Protein AF-A0A803MV61-F1 (afdb_monomer_lite)

pLDDT: mean 76.07, std 22.48, range [29.33, 98.69]

Foldseek 3Di:
DPDPPPVVVVVVVVVVVVVVVVVVVVVVVVVVVVVVVVVVVVVVVVVVVVVVVVVVVVVVVVVPDDDPDDDDDDDDDDDDDDDDDDDDDDDPDDPQLLPDAADDLPDPPDAADDPVVVVVLCVSLVQWDWDQDPNATKIKHKFFFPFLVLLVVLVVVLVVLCVVRVADWDWDQPPGGITMTIHARPSRRYHDSSRSSSSSNSVPDPSVVGGDDDDD

Radius of gyration: 28.36 Å; chains: 1; bounding box: 79×92×50 Å

Organism: Chenopodium quinoa (NCBI:txid63459)

Structure (mmCIF, N/CA/C/O backbone):
data_AF-A0A803MV61-F1
#
_entry.id   AF-A0A803MV61-F1
#
loop_
_atom_site.group_PDB
_atom_site.id
_atom_site.type_symbol
_atom_site.label_atom_id
_atom_site.label_alt_id
_atom_site.label_comp_id
_atom_site.label_asym_id
_atom_site.label_entity_id
_atom_site.label_seq_id
_atom_site.pdbx_PDB_ins_code
_atom_site.Cartn_x
_atom_site.Cartn_y
_atom_site.Cartn_z
_atom_site.occupancy
_atom_site.B_iso_or_equiv
_atom_site.auth_seq_id
_atom_site.auth_comp_id
_atom_site.auth_asym_id
_atom_site.auth_atom_id
_atom_site.pdbx_PDB_model_num
ATOM 1 N N . MET A 1 1 ? 52.031 54.370 -11.896 1.00 51.69 1 MET A N 1
ATOM 2 C CA . MET A 1 1 ? 51.893 53.006 -12.463 1.00 51.69 1 MET A CA 1
ATOM 3 C C . MET A 1 1 ? 52.413 51.964 -11.466 1.00 51.69 1 MET A C 1
ATOM 5 O O . MET A 1 1 ? 53.492 51.454 -11.684 1.00 51.69 1 MET A O 1
ATOM 9 N N . LEU A 1 2 ? 51.706 51.640 -10.375 1.00 54.69 2 LEU A N 1
ATOM 10 C CA . LEU A 1 2 ? 52.095 50.534 -9.469 1.00 54.69 2 LEU A CA 1
ATOM 11 C C . LEU A 1 2 ? 50.879 50.026 -8.664 1.00 54.69 2 LEU A C 1
ATOM 13 O O . LEU A 1 2 ? 50.842 50.148 -7.451 1.00 54.69 2 LEU A O 1
ATOM 17 N N . LEU A 1 3 ? 49.843 49.502 -9.329 1.00 52.28 3 LEU A N 1
ATOM 18 C CA . LEU A 1 3 ? 48.680 48.908 -8.630 1.00 52.28 3 LEU A CA 1
ATOM 19 C C . LEU A 1 3 ? 48.071 47.686 -9.344 1.00 52.28 3 LEU A C 1
ATOM 21 O O . LEU A 1 3 ? 46.983 47.247 -8.996 1.00 52.28 3 LEU A O 1
ATOM 25 N N . LYS A 1 4 ? 48.771 47.102 -10.327 1.00 51.03 4 LYS A N 1
ATOM 26 C CA . LYS A 1 4 ? 48.300 45.915 -11.064 1.00 51.03 4 LYS A CA 1
ATOM 27 C C . LYS A 1 4 ? 48.725 44.529 -10.520 1.00 51.03 4 LYS A C 1
ATOM 29 O O . LYS A 1 4 ? 47.998 43.592 -10.823 1.00 51.03 4 LYS A O 1
ATOM 34 N N . PRO A 1 5 ? 49.786 44.325 -9.704 1.00 55.00 5 PRO A N 1
ATOM 35 C CA . PRO A 1 5 ? 50.198 42.958 -9.351 1.00 55.00 5 PRO A CA 1
ATOM 36 C C . PRO A 1 5 ? 49.476 42.358 -8.129 1.00 55.00 5 PRO A C 1
ATOM 38 O O . PRO A 1 5 ? 49.521 41.148 -7.937 1.00 55.00 5 PRO A O 1
ATOM 41 N N . LEU A 1 6 ? 48.792 43.159 -7.299 1.00 51.56 6 LEU A N 1
ATOM 42 C CA . LEU A 1 6 ? 48.141 42.638 -6.084 1.00 51.56 6 LEU A CA 1
ATOM 43 C C . LEU A 1 6 ? 46.829 41.883 -6.370 1.00 51.56 6 LEU A C 1
ATOM 45 O O . LEU A 1 6 ? 46.468 40.975 -5.625 1.00 51.56 6 LEU A O 1
ATOM 49 N N . PHE A 1 7 ? 46.124 42.240 -7.448 1.00 52.81 7 PHE A N 1
ATOM 50 C CA . PHE A 1 7 ? 44.814 41.662 -7.771 1.00 52.81 7 PHE A CA 1
ATOM 51 C C . PHE A 1 7 ? 44.920 40.234 -8.331 1.00 52.81 7 PHE A C 1
ATOM 53 O O . PHE A 1 7 ? 44.078 39.391 -8.028 1.00 52.81 7 PHE A O 1
ATOM 60 N N . GLU A 1 8 ? 45.982 39.923 -9.080 1.00 54.78 8 GLU A N 1
ATOM 61 C CA . GLU A 1 8 ? 46.187 38.574 -9.628 1.00 54.78 8 GLU A CA 1
ATOM 62 C C . GLU A 1 8 ? 46.646 37.564 -8.570 1.00 54.78 8 GLU A C 1
ATOM 64 O O . GLU A 1 8 ? 46.180 36.425 -8.560 1.00 54.78 8 GLU A O 1
ATOM 69 N N . ILE A 1 9 ? 47.492 37.982 -7.621 1.00 58.12 9 ILE A N 1
ATOM 70 C CA . ILE A 1 9 ? 47.959 37.109 -6.533 1.00 58.12 9 ILE A CA 1
ATOM 71 C C . ILE A 1 9 ? 46.794 36.750 -5.601 1.00 58.12 9 ILE A C 1
ATOM 73 O O . ILE A 1 9 ? 46.647 35.589 -5.215 1.00 58.12 9 ILE A O 1
ATOM 77 N N . LEU A 1 10 ? 45.917 37.712 -5.294 1.00 55.19 10 LEU A N 1
ATOM 78 C CA . LEU A 1 10 ? 44.730 37.462 -4.475 1.00 55.19 10 LEU A CA 1
ATOM 79 C C . LEU A 1 10 ? 43.739 36.526 -5.188 1.00 55.19 10 LEU A C 1
ATOM 81 O O . LEU A 1 10 ? 43.206 35.610 -4.565 1.00 55.19 10 LEU A O 1
ATOM 85 N N . GLY A 1 11 ? 43.553 36.691 -6.503 1.00 55.44 11 GLY A N 1
ATOM 86 C CA . GLY A 1 11 ? 42.726 35.800 -7.322 1.00 55.44 11 GLY A CA 1
ATOM 87 C C . GLY A 1 11 ? 43.246 34.359 -7.362 1.00 55.44 11 GLY A C 1
ATOM 88 O O . GLY A 1 11 ? 42.464 33.419 -7.230 1.00 55.44 11 GLY A O 1
ATOM 89 N N . PHE A 1 12 ? 44.564 34.166 -7.462 1.00 57.25 12 PHE A N 1
ATOM 90 C CA . PHE A 1 12 ? 45.175 32.833 -7.485 1.00 57.25 12 PHE A CA 1
ATOM 91 C C . PHE A 1 12 ? 45.080 32.124 -6.129 1.00 57.25 12 PHE A C 1
ATOM 93 O O . PHE A 1 12 ? 44.803 30.924 -6.066 1.00 57.25 12 PHE A O 1
ATOM 100 N N . VAL A 1 13 ? 45.263 32.869 -5.035 1.00 58.28 13 VAL A N 1
ATOM 101 C CA . VAL A 1 13 ? 45.102 32.357 -3.668 1.00 58.28 13 VAL A CA 1
ATOM 102 C C . VAL A 1 13 ? 43.643 31.966 -3.420 1.00 58.28 13 VAL A C 1
ATOM 104 O O . VAL A 1 13 ? 43.384 30.834 -3.014 1.00 58.28 13 VAL A O 1
ATOM 107 N N . LEU A 1 14 ? 42.681 32.829 -3.759 1.00 54.09 14 LEU A N 1
ATOM 108 C CA . LEU A 1 14 ? 41.248 32.543 -3.612 1.00 54.09 14 LEU A CA 1
ATOM 109 C C . LEU A 1 14 ? 40.782 31.373 -4.497 1.00 54.09 14 LEU A C 1
ATOM 111 O O . LEU A 1 14 ? 39.997 30.542 -4.042 1.00 54.09 14 LEU A O 1
ATOM 115 N N . TRP A 1 15 ? 41.310 31.235 -5.718 1.00 49.84 15 TRP A N 1
ATOM 116 C CA . TRP A 1 15 ? 41.026 30.091 -6.596 1.00 49.84 15 TRP A CA 1
ATOM 117 C C . TRP A 1 15 ? 41.559 28.768 -6.027 1.00 49.84 15 TRP A C 1
ATOM 119 O O . TRP A 1 15 ? 40.872 27.742 -6.063 1.00 49.84 15 TRP A O 1
ATOM 129 N N . LYS A 1 16 ? 42.762 28.786 -5.440 1.00 57.00 16 LYS A N 1
ATOM 130 C CA . LYS A 1 16 ? 43.362 27.610 -4.794 1.00 57.00 16 LYS A CA 1
ATOM 131 C C . LYS A 1 16 ? 42.594 27.214 -3.527 1.00 57.00 16 LYS A C 1
ATOM 133 O O . LYS A 1 16 ? 42.340 26.028 -3.329 1.00 57.00 16 LYS A O 1
ATOM 138 N N . PHE A 1 17 ? 42.149 28.187 -2.726 1.00 57.66 17 PHE A N 1
ATOM 139 C CA . PHE A 1 17 ? 41.284 27.944 -1.566 1.00 57.66 17 PHE A CA 1
ATOM 140 C C . PHE A 1 17 ? 39.903 27.404 -1.964 1.00 57.66 17 PHE A C 1
ATOM 142 O O . PHE A 1 17 ? 39.430 26.455 -1.344 1.00 57.66 17 PHE A O 1
ATOM 149 N N . GLY A 1 18 ? 39.290 27.921 -3.033 1.00 55.00 18 GLY A N 1
ATOM 150 C CA . GLY A 1 18 ? 38.011 27.413 -3.544 1.00 55.00 18 GLY A CA 1
ATOM 151 C C . GLY A 1 18 ? 38.082 25.955 -4.015 1.00 55.00 18 GLY A C 1
ATOM 152 O O . GLY A 1 18 ? 37.174 25.170 -3.747 1.00 55.00 18 GLY A O 1
ATOM 153 N N . ARG A 1 19 ? 39.190 25.549 -4.652 1.00 59.47 19 ARG A N 1
ATOM 154 C CA . ARG A 1 19 ? 39.418 24.143 -5.034 1.00 59.47 19 ARG A CA 1
ATOM 155 C C . ARG A 1 19 ? 39.616 23.222 -3.834 1.00 59.47 19 ARG A C 1
ATOM 157 O O . ARG A 1 19 ? 39.091 22.114 -3.845 1.00 59.47 19 ARG A O 1
ATOM 164 N N . ILE A 1 20 ? 40.336 23.676 -2.810 1.00 65.94 20 ILE A N 1
ATOM 165 C CA . ILE A 1 20 ? 40.516 22.912 -1.567 1.00 65.94 20 ILE A CA 1
ATOM 166 C C . ILE A 1 20 ? 39.173 22.761 -0.843 1.00 65.94 20 ILE A C 1
ATOM 168 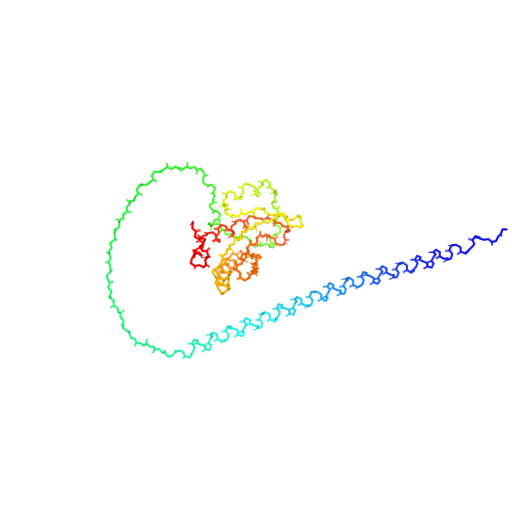O O . ILE A 1 20 ? 38.848 21.668 -0.392 1.00 65.94 20 ILE A O 1
ATOM 172 N N . PHE A 1 21 ? 38.359 23.818 -0.796 1.00 58.91 21 PHE A N 1
ATOM 173 C CA . PHE A 1 21 ? 37.039 23.774 -0.170 1.00 58.91 21 PHE A CA 1
ATOM 174 C C . PHE A 1 21 ? 36.081 22.812 -0.888 1.00 58.91 21 PHE A C 1
ATOM 176 O O . PHE A 1 21 ? 35.474 21.970 -0.234 1.00 58.91 21 PHE A O 1
ATOM 183 N N . ASN A 1 22 ? 36.002 22.863 -2.224 1.00 53.97 22 ASN A N 1
ATOM 184 C CA . ASN A 1 22 ? 35.182 21.919 -2.996 1.00 53.97 22 ASN A CA 1
ATOM 185 C C . ASN A 1 22 ? 35.670 20.472 -2.860 1.00 53.97 22 ASN A C 1
ATOM 187 O O . ASN A 1 22 ? 34.856 19.566 -2.737 1.00 53.97 22 ASN A O 1
ATOM 191 N N . PHE A 1 23 ? 36.985 20.244 -2.829 1.00 64.56 23 PHE A N 1
ATOM 192 C CA . PHE A 1 23 ? 37.532 18.903 -2.626 1.00 64.56 23 PHE A CA 1
ATOM 193 C C . PHE A 1 23 ? 37.212 18.354 -1.226 1.00 64.56 23 PHE A C 1
ATOM 195 O O . PHE A 1 23 ? 36.829 17.195 -1.091 1.00 64.56 23 PHE A O 1
ATOM 202 N N . CYS A 1 24 ? 37.292 19.194 -0.189 1.00 61.47 24 CYS A N 1
ATOM 203 C CA . CYS A 1 24 ? 36.869 18.825 1.162 1.00 61.47 24 CYS A CA 1
ATOM 204 C C . CYS A 1 24 ? 35.355 18.576 1.259 1.00 61.47 24 CYS A C 1
ATOM 206 O O . CYS A 1 24 ? 34.943 17.673 1.981 1.00 61.47 24 CYS A O 1
ATOM 208 N N . PHE A 1 25 ? 34.529 19.343 0.540 1.00 55.97 25 PHE A N 1
ATOM 209 C CA . PHE A 1 25 ? 33.077 19.152 0.510 1.00 55.97 25 PHE A CA 1
ATOM 210 C C . PHE A 1 25 ? 32.681 17.841 -0.185 1.00 55.97 25 PHE A C 1
ATOM 212 O O . PHE A 1 25 ? 31.891 17.082 0.365 1.00 55.97 25 PHE A O 1
ATOM 219 N N . GLU A 1 26 ? 33.283 17.520 -1.333 1.00 54.47 26 GLU A N 1
ATOM 220 C CA . GLU A 1 26 ? 33.075 16.236 -2.024 1.00 54.47 26 GLU A CA 1
ATOM 221 C C . GLU A 1 26 ? 33.512 15.046 -1.156 1.00 54.47 26 GLU A C 1
ATOM 223 O O . GLU A 1 26 ? 32.779 14.067 -1.028 1.00 54.47 26 GLU A O 1
ATOM 228 N N . LEU A 1 27 ? 34.659 15.147 -0.474 1.00 59.19 27 LEU A N 1
ATOM 229 C CA . LEU A 1 27 ? 35.104 14.118 0.472 1.00 59.19 27 LEU A CA 1
ATOM 230 C C . LEU A 1 27 ? 34.148 13.953 1.662 1.00 59.19 27 LEU A C 1
ATOM 232 O O . LEU A 1 27 ? 33.929 12.826 2.105 1.00 59.19 27 LEU A O 1
ATOM 236 N N . LEU A 1 28 ? 33.556 15.042 2.160 1.00 55.47 28 LEU A N 1
ATOM 237 C CA . LEU A 1 28 ? 32.548 14.994 3.221 1.00 55.47 28 LEU A CA 1
ATOM 238 C C . LEU A 1 28 ? 31.262 14.305 2.737 1.00 55.47 28 LEU A C 1
ATOM 240 O O . LEU A 1 28 ? 30.754 13.420 3.419 1.00 55.47 28 LEU A O 1
ATOM 244 N N . VAL A 1 29 ? 30.779 14.646 1.537 1.00 51.03 29 VAL A N 1
ATOM 245 C CA . VAL A 1 29 ? 29.596 14.019 0.922 1.00 51.03 29 VAL A CA 1
ATOM 246 C C . VAL A 1 29 ? 29.833 12.528 0.660 1.00 51.03 29 VAL A C 1
ATOM 248 O O . VAL A 1 29 ? 28.952 11.708 0.921 1.00 51.03 29 VAL A O 1
ATOM 251 N N . MET A 1 30 ? 31.026 12.148 0.193 1.00 53.38 30 MET A N 1
ATOM 252 C CA . MET A 1 30 ? 31.408 10.743 0.020 1.00 53.38 30 MET A CA 1
ATOM 253 C C . MET A 1 30 ? 31.462 10.000 1.360 1.00 53.38 30 MET A C 1
ATOM 255 O O . MET A 1 30 ? 30.905 8.906 1.464 1.00 53.38 30 MET A O 1
ATOM 259 N N . ALA A 1 31 ? 32.062 10.600 2.391 1.00 57.97 31 ALA A N 1
ATOM 260 C CA . ALA A 1 31 ? 32.127 10.016 3.728 1.00 57.97 31 ALA A CA 1
ATOM 261 C C . ALA A 1 31 ? 30.731 9.836 4.346 1.00 57.97 31 ALA A C 1
ATOM 263 O O . ALA A 1 31 ? 30.440 8.772 4.891 1.00 57.97 31 ALA A O 1
ATOM 264 N N . ASP A 1 32 ? 29.837 10.818 4.202 1.00 56.88 32 ASP A N 1
ATOM 265 C CA . ASP A 1 32 ? 28.450 10.730 4.672 1.00 56.88 32 ASP A CA 1
ATOM 266 C C . ASP A 1 32 ? 27.655 9.644 3.934 1.00 56.88 32 ASP A C 1
ATOM 268 O O . ASP A 1 32 ? 26.833 8.948 4.541 1.00 56.88 32 ASP A O 1
ATOM 272 N N . ASN A 1 33 ? 27.922 9.446 2.639 1.00 60.38 33 ASN A N 1
ATOM 273 C CA . ASN A 1 33 ? 27.301 8.388 1.848 1.00 60.38 33 ASN A CA 1
ATOM 274 C C . ASN A 1 33 ? 27.809 6.996 2.271 1.00 60.38 33 ASN A C 1
ATOM 276 O O . ASN A 1 33 ? 27.007 6.077 2.454 1.00 60.38 33 ASN A O 1
ATOM 280 N N . GLU A 1 34 ? 29.114 6.836 2.521 1.00 65.81 34 GLU A N 1
ATOM 281 C CA . GLU A 1 34 ? 29.687 5.586 3.044 1.00 65.81 34 GLU A CA 1
ATOM 282 C C . GLU A 1 34 ? 29.205 5.267 4.466 1.00 65.81 34 GLU A C 1
ATOM 284 O O . GLU A 1 34 ? 28.783 4.140 4.737 1.00 65.81 34 GLU A O 1
ATOM 289 N N . LEU A 1 35 ? 29.164 6.259 5.362 1.00 56.25 35 LEU A N 1
ATOM 290 C CA . LEU A 1 35 ? 28.555 6.135 6.690 1.00 56.25 35 LEU A CA 1
ATOM 291 C C . LEU A 1 35 ? 27.068 5.774 6.589 1.00 56.25 35 LEU A C 1
ATOM 293 O O . LEU A 1 35 ? 26.580 4.932 7.344 1.00 56.25 35 LEU A O 1
ATOM 297 N N . GLY A 1 36 ? 26.343 6.354 5.631 1.00 57.47 36 GLY A N 1
ATOM 298 C CA . GLY A 1 36 ? 24.967 5.981 5.311 1.00 57.47 36 GLY A CA 1
ATOM 299 C C . GLY A 1 36 ? 24.834 4.508 4.918 1.00 57.47 36 GLY A C 1
ATOM 300 O O . GLY A 1 36 ? 23.990 3.796 5.469 1.00 57.47 36 GLY A O 1
ATOM 301 N N . GLN A 1 37 ? 25.701 4.023 4.027 1.00 56.69 37 GLN A N 1
ATOM 302 C CA . GLN A 1 37 ? 25.723 2.624 3.598 1.00 56.69 37 GLN A CA 1
ATOM 303 C C . GLN A 1 37 ? 26.114 1.661 4.729 1.00 56.69 37 GLN A C 1
ATOM 305 O O . GLN A 1 37 ? 25.500 0.599 4.860 1.00 56.69 37 GLN A O 1
ATOM 310 N N . LEU A 1 38 ? 27.076 2.026 5.581 1.00 58.09 38 LEU A N 1
ATOM 311 C CA . LEU A 1 38 ? 27.488 1.237 6.747 1.00 58.09 38 LEU A CA 1
ATOM 312 C C . LEU A 1 38 ? 26.371 1.145 7.795 1.00 58.09 38 LEU A C 1
ATOM 314 O O . LEU A 1 38 ? 26.021 0.043 8.215 1.00 58.09 38 LEU A O 1
ATOM 318 N N . ARG A 1 39 ? 25.714 2.263 8.133 1.00 56.31 39 ARG A N 1
ATOM 319 C CA . ARG A 1 39 ? 24.548 2.260 9.038 1.00 56.31 39 ARG A CA 1
ATOM 320 C C . ARG A 1 39 ? 23.404 1.397 8.502 1.00 56.31 39 ARG A C 1
ATOM 322 O O . ARG A 1 39 ? 22.772 0.674 9.271 1.00 56.31 39 ARG A O 1
ATOM 329 N N . ASN A 1 40 ? 23.147 1.439 7.193 1.00 62.84 40 ASN A N 1
ATOM 330 C CA . ASN A 1 40 ? 22.125 0.604 6.554 1.00 62.84 40 ASN A CA 1
ATOM 331 C C . ASN A 1 40 ? 22.496 -0.890 6.593 1.00 62.84 40 ASN A C 1
ATOM 333 O O . ASN A 1 40 ? 21.635 -1.733 6.856 1.00 62.84 40 ASN A O 1
ATOM 337 N N . ARG A 1 41 ? 23.778 -1.231 6.398 1.00 64.50 41 ARG A N 1
ATOM 338 C CA . ARG A 1 41 ? 24.297 -2.602 6.547 1.00 64.50 41 ARG A CA 1
ATOM 339 C C . ARG A 1 41 ? 24.174 -3.112 7.981 1.00 64.50 41 ARG A C 1
ATOM 341 O O . ARG A 1 41 ? 23.702 -4.231 8.179 1.00 64.50 41 ARG A O 1
ATOM 348 N N . ASP A 1 42 ? 24.499 -2.287 8.970 1.00 72.38 42 ASP A N 1
ATOM 349 C CA . ASP A 1 42 ? 24.348 -2.623 10.388 1.00 72.38 42 ASP A CA 1
ATOM 350 C C . ASP A 1 42 ? 22.879 -2.812 10.774 1.00 72.38 42 ASP A C 1
ATOM 352 O O . ASP A 1 42 ? 22.532 -3.752 11.494 1.00 72.38 42 ASP A O 1
ATOM 356 N N . ALA A 1 43 ? 21.986 -1.964 10.258 1.00 58.84 43 ALA A N 1
ATOM 357 C CA . ALA A 1 43 ? 20.547 -2.113 10.447 1.00 58.84 43 ALA A CA 1
ATOM 358 C C . ALA A 1 43 ? 20.026 -3.427 9.836 1.00 58.84 43 ALA A C 1
ATOM 360 O O . ALA A 1 43 ? 19.260 -4.146 10.487 1.00 58.84 43 ALA A O 1
ATOM 361 N N . ALA A 1 44 ? 20.486 -3.788 8.633 1.00 64.75 44 ALA A N 1
ATOM 362 C CA . ALA A 1 44 ? 20.145 -5.050 7.978 1.00 64.75 44 ALA A CA 1
ATOM 363 C C . ALA A 1 44 ? 20.681 -6.271 8.748 1.00 64.75 44 ALA A C 1
ATOM 365 O O . ALA A 1 44 ? 19.950 -7.247 8.938 1.00 64.75 44 ALA A O 1
ATOM 366 N N . MET A 1 45 ? 21.918 -6.213 9.252 1.00 67.38 45 MET A N 1
ATOM 367 C CA . MET A 1 45 ? 22.512 -7.266 10.085 1.00 67.38 45 MET A CA 1
ATOM 368 C C . MET A 1 45 ? 21.751 -7.440 11.405 1.00 67.38 45 MET A C 1
ATOM 370 O O . MET A 1 45 ? 21.376 -8.559 11.751 1.00 67.38 45 MET A O 1
ATOM 374 N N . ARG A 1 46 ? 21.414 -6.344 12.098 1.00 70.19 46 ARG A N 1
ATOM 375 C CA . ARG A 1 46 ? 20.594 -6.376 13.325 1.00 70.19 46 ARG A CA 1
ATOM 376 C C . ARG A 1 46 ? 19.183 -6.911 13.070 1.00 70.19 46 ARG A C 1
ATOM 378 O O . ARG A 1 46 ? 18.633 -7.604 13.920 1.00 70.19 46 ARG A O 1
ATOM 385 N N . SER A 1 47 ? 18.591 -6.613 11.912 1.00 66.75 47 SER A N 1
ATOM 386 C CA . SER A 1 47 ? 17.286 -7.157 11.510 1.00 66.75 47 SER A CA 1
ATOM 387 C C . SER A 1 47 ? 17.341 -8.673 11.291 1.00 66.75 47 SER A C 1
ATOM 389 O O . SER A 1 47 ? 16.507 -9.406 11.824 1.00 66.75 47 SER A O 1
ATOM 391 N N . ARG A 1 48 ? 18.374 -9.163 10.589 1.00 70.62 48 ARG A N 1
ATOM 392 C CA . ARG A 1 48 ? 18.617 -10.604 10.401 1.00 70.62 48 ARG A CA 1
ATOM 393 C C . ARG A 1 48 ? 18.808 -11.324 11.733 1.00 70.62 48 ARG A C 1
ATOM 395 O O . ARG A 1 48 ? 18.231 -12.391 11.921 1.00 70.62 48 ARG A O 1
ATOM 402 N N . GLU A 1 49 ? 19.555 -10.734 12.662 1.00 77.19 49 GLU A N 1
ATOM 403 C CA . GLU A 1 49 ? 19.811 -11.351 13.967 1.00 77.19 49 GLU A CA 1
ATOM 404 C C . GLU A 1 49 ? 18.553 -11.401 14.847 1.00 77.19 49 GLU A C 1
ATOM 406 O O . GLU A 1 49 ? 18.250 -12.437 15.435 1.00 77.19 49 GLU A O 1
ATOM 411 N N . ARG A 1 50 ? 17.730 -10.341 14.839 1.00 76.38 50 ARG A N 1
ATOM 412 C CA . ARG A 1 50 ? 16.406 -10.363 15.485 1.00 76.38 50 ARG A CA 1
ATOM 413 C C . ARG A 1 50 ? 15.475 -11.416 14.877 1.00 76.38 50 ARG A C 1
ATOM 415 O O . ARG A 1 50 ? 14.762 -12.087 15.617 1.00 76.38 50 ARG A O 1
ATOM 422 N N . LYS A 1 51 ? 15.502 -11.602 13.550 1.00 74.94 51 LYS A N 1
ATOM 423 C CA . LYS A 1 51 ? 14.709 -12.642 12.868 1.00 74.94 51 LYS A CA 1
ATOM 424 C C . LYS A 1 51 ? 15.153 -14.048 13.285 1.00 74.94 51 LYS A C 1
ATOM 426 O O . LYS A 1 51 ? 14.297 -14.881 13.562 1.00 74.94 51 LYS A O 1
ATOM 431 N N . LYS A 1 52 ? 16.463 -14.302 13.406 1.00 78.06 52 LYS A N 1
ATOM 432 C CA . LYS A 1 52 ? 16.988 -15.580 13.928 1.00 78.06 52 LYS A CA 1
ATOM 433 C C . LYS A 1 52 ? 16.537 -15.847 15.364 1.00 78.06 52 LYS A C 1
ATOM 435 O O . LYS A 1 52 ? 16.155 -16.970 15.671 1.00 78.06 52 LYS A O 1
ATOM 440 N N . MET A 1 53 ? 16.560 -14.826 16.222 1.00 72.12 53 MET A N 1
ATOM 441 C CA . MET A 1 53 ? 16.111 -14.950 17.612 1.00 72.12 53 MET A CA 1
ATOM 442 C C . MET A 1 53 ? 14.619 -15.303 17.692 1.00 72.12 53 MET A C 1
ATOM 444 O O . MET A 1 53 ? 14.261 -16.264 18.360 1.00 72.12 53 MET A O 1
ATOM 448 N N . TYR A 1 54 ? 13.771 -14.614 16.922 1.00 68.81 54 TYR A N 1
ATOM 449 C CA . TYR A 1 54 ? 12.334 -14.900 16.880 1.00 68.81 54 TYR A CA 1
ATOM 450 C C . TYR A 1 54 ? 12.016 -16.322 16.391 1.00 68.81 54 TYR A C 1
ATOM 452 O O . TYR A 1 54 ? 11.176 -17.006 16.970 1.00 68.81 54 TYR A O 1
ATOM 460 N N . VAL A 1 55 ? 12.711 -16.798 15.350 1.00 73.00 55 VAL A N 1
ATOM 461 C CA . VAL A 1 55 ? 12.559 -18.179 14.854 1.00 73.00 55 VAL A CA 1
ATOM 462 C C . VAL A 1 55 ? 12.960 -19.193 15.928 1.00 73.00 55 VAL A C 1
ATOM 464 O O . VAL A 1 55 ? 12.242 -20.164 16.151 1.00 73.00 55 VAL A O 1
ATOM 467 N N . LYS A 1 56 ? 14.055 -18.935 16.652 1.00 75.44 56 LYS A N 1
ATOM 468 C CA . LYS A 1 56 ? 14.517 -19.797 17.745 1.00 75.44 56 LYS A CA 1
ATOM 469 C C . LYS A 1 56 ? 13.510 -19.858 18.899 1.00 75.44 56 LYS A C 1
ATOM 471 O O . LYS A 1 56 ? 13.259 -20.935 19.430 1.00 75.44 56 LYS A O 1
ATOM 476 N N . ASP A 1 57 ? 12.889 -18.734 19.246 1.00 72.06 57 ASP A N 1
ATOM 477 C CA . ASP A 1 57 ? 11.856 -18.679 20.288 1.00 72.06 57 ASP A CA 1
ATOM 478 C C . ASP A 1 57 ? 10.586 -19.446 19.879 1.00 72.06 57 ASP A C 1
ATOM 480 O O . ASP A 1 57 ? 9.979 -20.139 20.701 1.00 72.06 57 ASP A O 1
ATOM 484 N N . LEU A 1 58 ? 10.201 -19.382 18.598 1.00 65.06 58 LEU A N 1
ATOM 485 C CA . LEU A 1 58 ? 9.092 -20.172 18.053 1.00 65.06 58 LEU A CA 1
ATOM 486 C C . LEU A 1 58 ? 9.379 -21.683 18.082 1.00 65.06 58 LEU A C 1
ATOM 488 O O . LEU A 1 58 ? 8.493 -22.458 18.441 1.00 65.06 58 LEU A O 1
ATOM 492 N N . GLU A 1 59 ? 10.603 -22.104 17.754 1.00 71.94 59 GLU A N 1
ATOM 493 C CA . GLU A 1 59 ? 11.031 -23.510 17.842 1.00 71.94 59 GLU A CA 1
ATOM 494 C C . GLU A 1 59 ? 11.074 -24.029 19.287 1.00 71.94 59 GLU A C 1
ATOM 496 O O . GLU A 1 59 ? 10.739 -25.183 19.555 1.00 71.94 59 GLU A O 1
ATOM 501 N N . ILE A 1 60 ? 11.464 -23.186 20.245 1.00 71.88 60 ILE A N 1
ATOM 502 C CA . ILE A 1 60 ? 11.445 -23.546 21.669 1.00 71.88 60 ILE A CA 1
ATOM 503 C C . ILE A 1 60 ? 9.998 -23.730 22.144 1.00 71.88 60 ILE A C 1
ATOM 505 O O . ILE A 1 60 ? 9.691 -24.707 22.828 1.00 71.88 60 ILE A O 1
ATOM 509 N N . LYS A 1 61 ? 9.090 -22.841 21.726 1.00 71.25 61 LYS A N 1
ATOM 510 C CA . LYS A 1 61 ? 7.669 -22.901 22.092 1.00 71.25 61 LYS A CA 1
ATOM 511 C C . LYS A 1 61 ? 6.944 -24.110 21.490 1.00 71.25 61 LYS A C 1
ATOM 513 O O . LYS A 1 61 ? 6.035 -24.638 22.127 1.00 71.25 61 LYS A O 1
ATOM 518 N N . SER A 1 62 ? 7.348 -24.574 20.304 1.00 65.00 62 SER A N 1
ATOM 519 C CA . SER A 1 62 ? 6.789 -25.786 19.686 1.00 65.00 62 SER A CA 1
ATOM 520 C C . SER A 1 62 ? 7.291 -27.082 20.334 1.00 65.00 62 SER A C 1
ATOM 522 O O . SER A 1 62 ? 6.594 -28.093 20.294 1.00 65.00 62 SER A O 1
ATOM 524 N N . ARG A 1 63 ? 8.462 -27.062 20.985 1.00 64.94 63 ARG A N 1
ATOM 525 C CA . ARG A 1 63 ? 9.004 -28.208 21.739 1.00 64.94 63 ARG A CA 1
ATOM 526 C C . ARG A 1 63 ? 8.447 -28.343 23.156 1.00 64.94 63 ARG A C 1
ATOM 528 O O . ARG A 1 63 ? 8.525 -29.428 23.722 1.00 64.94 63 ARG A O 1
ATOM 535 N N . SER A 1 64 ? 7.892 -27.276 23.731 1.00 55.69 64 SER A N 1
ATOM 536 C CA . SER A 1 64 ? 7.348 -27.283 25.096 1.00 55.69 64 SER A CA 1
ATOM 537 C C . SER A 1 64 ? 5.852 -27.617 25.188 1.00 55.69 64 SER A C 1
ATOM 539 O O . SER A 1 64 ? 5.312 -27.660 26.291 1.00 55.69 64 SER A O 1
ATOM 541 N N . SER A 1 65 ? 5.151 -27.833 24.069 1.00 50.50 65 SER A N 1
ATOM 542 C CA . SER A 1 65 ? 3.749 -28.268 24.085 1.00 50.50 65 SER A CA 1
ATOM 543 C C . SER A 1 65 ? 3.651 -29.796 24.138 1.00 50.50 65 SER A C 1
ATOM 545 O O . SER A 1 65 ? 3.896 -30.469 23.138 1.00 50.50 65 SER A O 1
ATOM 547 N N . SER A 1 66 ? 3.279 -30.345 25.296 1.00 42.88 66 SER A N 1
ATOM 548 C CA . SER A 1 66 ? 2.919 -31.762 25.445 1.00 42.88 66 SER A CA 1
ATOM 549 C C . SER A 1 66 ? 1.713 -32.136 24.558 1.00 42.88 66 SER A C 1
ATOM 551 O O . SER A 1 66 ? 0.823 -31.300 24.376 1.00 42.88 66 SER A O 1
ATOM 553 N N . PRO A 1 67 ? 1.614 -33.376 24.037 1.00 40.53 67 PRO A N 1
ATOM 554 C CA . PRO A 1 67 ? 0.497 -33.784 23.189 1.00 40.53 67 PRO A CA 1
ATOM 555 C C . PRO A 1 67 ? -0.754 -34.046 24.035 1.00 40.53 67 PRO A C 1
ATOM 557 O O . PRO A 1 67 ? -0.776 -34.966 24.852 1.00 40.53 67 PRO A O 1
ATOM 560 N N . ILE A 1 68 ? -1.821 -33.279 23.808 1.00 41.50 68 ILE A N 1
ATOM 561 C CA . ILE A 1 68 ? -3.165 -33.646 24.264 1.00 41.50 68 ILE A CA 1
ATOM 562 C C . ILE A 1 68 ? -3.752 -34.561 23.187 1.00 41.50 68 ILE A C 1
ATOM 564 O O . ILE A 1 68 ? -4.237 -34.103 22.155 1.00 41.50 68 ILE A O 1
ATOM 568 N N . ASN A 1 69 ? -3.628 -35.869 23.391 1.00 36.03 69 ASN A N 1
ATOM 569 C CA . ASN A 1 69 ? -4.256 -36.872 22.542 1.00 36.03 69 ASN A CA 1
ATOM 570 C C . ASN A 1 69 ? -5.698 -37.075 23.037 1.00 36.03 69 ASN A C 1
ATOM 572 O O . ASN A 1 69 ? -5.898 -37.467 24.186 1.00 36.03 69 ASN A O 1
ATOM 576 N N . GLY A 1 70 ? -6.702 -36.773 22.209 1.00 32.78 70 GLY A N 1
ATOM 577 C CA . GLY A 1 70 ? -8.098 -36.786 22.655 1.00 32.78 70 GLY A CA 1
ATOM 578 C C . GLY A 1 70 ? -9.138 -36.539 21.562 1.00 32.78 70 GLY A C 1
ATOM 579 O O . GLY A 1 70 ? -9.824 -35.530 21.594 1.00 32.78 70 GLY A O 1
ATOM 580 N N . LYS A 1 71 ? -9.250 -37.490 20.627 1.00 35.31 71 LYS A N 1
ATOM 581 C CA . LYS A 1 71 ? -10.510 -38.052 20.095 1.00 35.31 71 LYS A CA 1
ATOM 582 C C . LYS A 1 71 ? -11.644 -37.076 19.713 1.00 35.31 71 LYS A C 1
ATOM 584 O O . LYS A 1 71 ? -12.447 -36.721 20.568 1.00 35.31 71 LYS A O 1
ATOM 589 N N . LEU A 1 72 ? -11.836 -36.855 18.407 1.00 32.19 72 LEU A N 1
ATOM 590 C CA . LEU A 1 72 ? -13.161 -36.981 17.776 1.00 32.19 72 LEU A CA 1
ATOM 591 C C . LEU A 1 72 ? -13.027 -37.139 16.250 1.00 32.19 72 LEU A C 1
ATOM 593 O O . LEU A 1 72 ? -12.780 -36.173 15.534 1.00 32.19 72 LEU A O 1
ATOM 597 N N . GLU A 1 73 ? -13.197 -38.367 15.762 1.00 34.06 73 GLU A N 1
ATOM 598 C CA . GLU A 1 73 ? -13.582 -38.615 14.372 1.00 34.06 73 GLU A CA 1
ATOM 599 C C . GLU A 1 73 ? -15.110 -38.639 14.247 1.00 34.06 73 GLU A C 1
ATOM 601 O O . GLU A 1 73 ? -15.812 -39.019 15.187 1.00 34.06 73 GLU A O 1
ATOM 606 N N . ASN A 1 74 ? -15.552 -38.344 13.021 1.00 36.56 74 ASN A N 1
ATOM 607 C CA . ASN A 1 74 ? -16.879 -38.523 12.428 1.00 36.56 74 ASN A CA 1
ATOM 608 C C . ASN A 1 74 ? -17.879 -37.379 12.632 1.00 36.56 74 ASN A C 1
ATOM 610 O O . ASN A 1 74 ? -18.408 -37.192 13.718 1.00 36.56 74 ASN A O 1
ATOM 614 N N . HIS A 1 75 ? -18.211 -36.682 11.536 1.00 34.31 75 HIS A N 1
ATOM 615 C CA . HIS A 1 75 ? -19.572 -36.701 10.981 1.00 34.31 75 HIS A CA 1
ATOM 616 C C . HIS A 1 75 ? -19.640 -36.020 9.587 1.00 34.31 75 HIS A C 1
ATOM 618 O O . HIS A 1 75 ? -19.489 -34.811 9.461 1.00 34.31 75 HIS A O 1
ATOM 624 N N . VAL A 1 76 ? -19.951 -36.849 8.578 1.00 31.30 76 VAL A N 1
ATOM 625 C CA . VAL A 1 76 ? -20.935 -36.625 7.492 1.00 31.30 76 VAL A CA 1
ATOM 626 C C . VAL A 1 76 ? -20.558 -35.741 6.288 1.00 31.30 76 VAL A C 1
ATOM 628 O O . VAL A 1 76 ? -20.723 -34.528 6.239 1.00 31.30 76 VAL A O 1
ATOM 631 N N . GLU A 1 77 ? -20.107 -36.467 5.268 1.00 31.38 77 GLU A N 1
ATOM 632 C CA . GLU A 1 77 ? -20.527 -36.475 3.862 1.00 31.38 77 GLU A CA 1
ATOM 633 C C . GLU A 1 77 ? -21.835 -35.733 3.440 1.00 31.38 77 GLU A C 1
ATOM 635 O O . GLU A 1 77 ? -22.868 -35.812 4.091 1.00 31.38 77 GLU A O 1
ATOM 640 N N . LEU A 1 78 ? -21.787 -35.169 2.217 1.00 29.33 78 LEU A N 1
ATOM 641 C CA . LEU A 1 78 ? -22.884 -34.827 1.280 1.00 29.33 78 LEU A CA 1
ATOM 642 C C . LEU A 1 78 ? -23.800 -33.623 1.574 1.00 29.33 78 LEU A C 1
ATOM 644 O O . LEU A 1 78 ? -24.592 -33.628 2.501 1.00 29.33 78 LEU A O 1
ATOM 648 N N . LEU A 1 79 ? -23.791 -32.660 0.636 1.00 35.69 79 LEU A N 1
ATOM 649 C CA . LEU A 1 79 ? -24.920 -32.239 -0.228 1.00 35.69 79 LEU A CA 1
ATOM 650 C C . LEU A 1 79 ? -24.393 -31.166 -1.214 1.00 35.69 79 LEU A C 1
ATOM 652 O O . LEU A 1 79 ? -24.133 -30.027 -0.851 1.00 35.69 79 LEU A O 1
ATOM 656 N N . LYS A 1 80 ? -23.974 -31.560 -2.423 1.00 30.80 80 LYS A N 1
ATOM 657 C CA . LYS A 1 80 ? -24.731 -31.446 -3.690 1.00 30.80 80 LYS A CA 1
ATOM 658 C C . LYS A 1 80 ? -25.299 -30.046 -4.005 1.00 30.80 80 LYS A C 1
ATOM 660 O O . LYS A 1 80 ? -26.286 -29.618 -3.430 1.00 30.80 80 LYS A O 1
ATOM 665 N N . SER A 1 81 ? -24.756 -29.473 -5.088 1.00 36.41 81 SER A N 1
ATOM 666 C CA . SER A 1 81 ? -25.477 -28.762 -6.159 1.00 36.41 81 SER A CA 1
ATOM 667 C C . SER A 1 81 ? -26.380 -27.580 -5.777 1.00 36.41 81 SER A C 1
ATOM 669 O O . SER A 1 81 ? -27.551 -27.772 -5.456 1.00 36.41 81 SER A O 1
ATOM 671 N N . ARG A 1 82 ? -25.933 -26.361 -6.111 1.00 37.62 82 ARG A N 1
ATOM 672 C CA . ARG A 1 82 ? -26.805 -25.350 -6.736 1.00 37.62 82 ARG A CA 1
ATOM 673 C C . ARG A 1 82 ? -26.071 -24.640 -7.871 1.00 37.62 82 ARG A C 1
ATOM 675 O O . ARG A 1 82 ? -25.168 -23.844 -7.648 1.00 37.62 82 ARG A O 1
ATOM 682 N N . LYS A 1 83 ? -26.487 -24.961 -9.099 1.00 36.41 83 LYS A N 1
ATOM 683 C CA . LYS A 1 83 ? -26.232 -24.165 -10.301 1.00 36.41 83 LYS A CA 1
ATOM 684 C C . LYS A 1 83 ? -27.056 -22.880 -10.186 1.00 36.41 83 LYS A C 1
ATOM 686 O O . LYS A 1 83 ? -28.272 -22.973 -10.039 1.00 36.41 83 LYS A O 1
ATOM 691 N N . SER A 1 84 ? -26.432 -21.713 -10.303 1.00 35.12 84 SER A N 1
ATOM 692 C CA . SER A 1 84 ? -27.137 -20.509 -10.745 1.00 35.12 84 SER A CA 1
ATOM 693 C C . SER A 1 84 ? -26.528 -20.062 -12.061 1.00 35.12 84 SER A C 1
ATOM 695 O O . SER A 1 84 ? -25.363 -19.675 -12.132 1.00 35.12 84 SER A O 1
ATOM 697 N N . HIS A 1 85 ? -27.340 -20.163 -13.104 1.00 36.78 85 HIS A N 1
ATOM 698 C CA . HIS A 1 85 ? -27.109 -19.505 -14.372 1.00 36.78 85 HIS A CA 1
ATOM 699 C C . HIS A 1 85 ? -27.038 -17.995 -14.127 1.00 36.78 85 HIS A C 1
ATOM 701 O O . HIS A 1 85 ? -28.002 -17.413 -13.641 1.00 36.78 85 HIS A O 1
ATOM 707 N N . HIS A 1 86 ? -25.921 -17.370 -14.486 1.00 35.66 86 HIS A N 1
ATOM 708 C CA . HIS A 1 86 ? -25.932 -15.969 -14.880 1.00 35.66 86 HIS A CA 1
ATOM 709 C C . HIS A 1 86 ? -25.104 -15.824 -16.154 1.00 35.66 86 HIS A C 1
ATOM 711 O O . HIS A 1 86 ? -23.882 -15.748 -16.145 1.00 35.66 86 HIS A O 1
ATOM 717 N N . GLU A 1 87 ? -25.838 -15.937 -17.254 1.00 31.17 87 GLU A N 1
ATOM 718 C CA . GLU A 1 87 ? -25.754 -15.110 -18.452 1.00 31.17 87 GLU A CA 1
ATOM 719 C C . GLU A 1 87 ? -24.386 -14.515 -18.828 1.00 31.17 87 GLU A C 1
ATOM 721 O O . GLU A 1 87 ? -23.918 -13.499 -18.319 1.00 31.17 87 GLU A O 1
ATOM 726 N N . PHE A 1 88 ? -23.804 -15.212 -19.797 1.00 44.47 88 PHE A N 1
ATOM 727 C CA . PHE A 1 88 ? -22.924 -14.782 -20.873 1.00 44.47 88 PHE A CA 1
ATOM 728 C C . PHE A 1 88 ? -22.807 -13.261 -21.101 1.00 44.47 88 PHE A C 1
ATOM 730 O O . PHE A 1 88 ? -23.705 -12.609 -21.632 1.00 44.47 88 PHE A O 1
ATOM 737 N N . ARG A 1 89 ? -21.611 -12.726 -20.841 1.00 36.22 89 ARG A N 1
ATOM 738 C CA . ARG A 1 89 ? -21.068 -11.572 -21.568 1.00 36.22 89 ARG A CA 1
ATOM 739 C C . ARG A 1 89 ? -19.553 -11.715 -21.664 1.00 36.22 89 ARG A C 1
ATOM 741 O O . ARG A 1 89 ? -18.799 -11.224 -20.831 1.00 36.22 89 ARG A O 1
ATOM 748 N N . THR A 1 90 ? -19.113 -12.440 -22.688 1.00 36.72 90 THR A N 1
ATOM 749 C CA . THR A 1 90 ? -17.716 -12.449 -23.122 1.00 36.72 90 THR A CA 1
ATOM 750 C C . THR A 1 90 ? -17.397 -11.083 -23.720 1.00 36.72 90 THR A C 1
ATOM 752 O O . THR A 1 90 ? -17.683 -10.818 -24.883 1.00 36.72 90 THR A O 1
ATOM 755 N N . PHE A 1 91 ? -16.810 -10.211 -22.908 1.00 36.44 91 PHE A N 1
ATOM 756 C CA . PHE A 1 91 ? -15.982 -9.116 -23.396 1.00 36.44 91 PHE A CA 1
ATOM 757 C C . PHE A 1 91 ? -14.532 -9.558 -23.267 1.00 36.44 91 PHE A C 1
ATOM 759 O O . PHE A 1 91 ? -14.161 -10.112 -22.237 1.00 36.44 91 PHE A O 1
ATOM 766 N N . CYS A 1 92 ? -13.747 -9.358 -24.324 1.00 40.38 92 CYS A N 1
ATOM 767 C CA . CYS A 1 92 ? -12.334 -9.709 -24.434 1.00 40.38 92 CYS A CA 1
ATOM 768 C C . CYS A 1 92 ? -11.586 -9.455 -23.114 1.00 40.38 92 CYS A C 1
ATOM 770 O O . CYS A 1 92 ? -11.290 -8.313 -22.759 1.00 40.38 92 CYS A O 1
ATOM 772 N N . THR A 1 93 ? -11.333 -10.517 -22.350 1.00 40.25 93 THR A N 1
ATOM 773 C CA . THR A 1 93 ? -10.760 -10.410 -21.011 1.00 40.25 93 THR A CA 1
ATOM 774 C C . THR A 1 93 ? -9.265 -10.187 -21.139 1.00 40.25 93 THR A C 1
ATOM 776 O O . THR A 1 93 ? -8.504 -11.127 -21.370 1.00 40.25 93 THR A O 1
ATOM 779 N N . ALA A 1 94 ? -8.836 -8.936 -20.969 1.00 48.31 94 ALA A N 1
ATOM 780 C CA . ALA A 1 94 ? -7.485 -8.677 -20.495 1.00 48.31 94 ALA A CA 1
ATOM 781 C C . ALA A 1 94 ? -7.252 -9.542 -19.237 1.00 48.31 94 ALA A C 1
ATOM 783 O O . ALA A 1 94 ? -8.157 -9.614 -18.399 1.00 48.31 94 ALA A O 1
ATOM 784 N N . PRO A 1 95 ? -6.104 -10.228 -19.108 1.00 59.16 95 PRO A N 1
ATOM 785 C CA . PRO A 1 95 ? -5.838 -11.090 -17.963 1.00 59.16 95 PRO A CA 1
ATOM 786 C C . PRO A 1 95 ? -5.998 -10.314 -16.651 1.00 59.16 95 PRO A C 1
ATOM 788 O O . PRO A 1 95 ? -5.447 -9.221 -16.508 1.00 59.16 95 PRO A O 1
ATOM 791 N N . ASP A 1 96 ? -6.762 -10.886 -15.717 1.00 85.31 96 ASP A N 1
ATOM 792 C CA . ASP A 1 96 ? -6.972 -10.341 -14.377 1.00 85.31 96 ASP A CA 1
ATOM 793 C C . ASP A 1 96 ? -5.618 -10.165 -13.676 1.00 85.31 96 ASP A C 1
ATOM 795 O O . ASP A 1 96 ? -4.851 -11.124 -13.543 1.00 85.31 96 ASP A O 1
ATOM 799 N N . LEU A 1 97 ? -5.303 -8.942 -13.246 1.00 90.12 97 LEU A N 1
ATOM 800 C CA . LEU A 1 97 ? -4.029 -8.619 -12.601 1.00 90.12 97 LEU A CA 1
ATOM 801 C C . LEU A 1 97 ? -3.804 -9.457 -11.340 1.00 90.12 97 LEU A C 1
ATOM 803 O O . LEU A 1 97 ? -2.670 -9.852 -11.075 1.00 90.12 97 LEU A O 1
ATOM 807 N N . GLY A 1 98 ? -4.876 -9.801 -10.617 1.00 87.25 98 GLY A N 1
ATOM 808 C CA . GLY A 1 98 ? -4.801 -10.657 -9.432 1.00 87.25 98 GLY A CA 1
ATOM 809 C C . GLY A 1 98 ? -4.271 -12.067 -9.723 1.00 87.25 98 GLY A C 1
ATOM 810 O O . GLY A 1 98 ? -3.689 -12.700 -8.843 1.00 87.25 98 GLY A O 1
ATOM 811 N N . SER A 1 99 ? -4.401 -12.543 -10.966 1.00 90.06 99 SER A N 1
ATOM 812 C CA . SER A 1 99 ? -3.939 -13.870 -11.401 1.00 90.06 99 SER A CA 1
ATOM 813 C C . SER A 1 99 ? -2.490 -13.902 -11.908 1.00 90.06 99 SER A C 1
ATOM 815 O O . SER A 1 99 ? -1.883 -14.972 -11.979 1.00 90.06 99 SER A O 1
ATOM 817 N N . LYS A 1 100 ? -1.906 -12.746 -12.248 1.00 94.06 100 LYS A N 1
ATOM 818 C CA . LYS A 1 100 ? -0.527 -12.653 -12.753 1.00 94.06 100 LYS A CA 1
ATOM 819 C C . LYS A 1 100 ? 0.490 -12.830 -11.629 1.00 94.06 100 LYS A C 1
ATOM 821 O O . LYS A 1 100 ? 0.157 -12.689 -10.457 1.00 94.06 100 LYS A O 1
ATOM 826 N N . LYS A 1 101 ? 1.748 -13.114 -11.968 1.00 93.62 101 LYS A N 1
ATOM 827 C CA . LYS A 1 101 ? 2.872 -13.097 -11.018 1.00 93.62 101 LYS A CA 1
ATOM 828 C C . LYS A 1 101 ? 3.810 -11.941 -11.315 1.00 93.62 101 LYS A C 1
ATOM 830 O O . LYS A 1 101 ? 4.082 -11.663 -12.481 1.00 93.62 101 LYS A O 1
ATOM 835 N N . CYS A 1 102 ? 4.301 -11.304 -10.255 1.00 92.44 102 CYS A N 1
ATOM 836 C CA . CYS A 1 102 ? 5.354 -10.308 -10.383 1.00 92.44 102 CYS A CA 1
ATOM 837 C C . CYS A 1 102 ? 6.621 -10.939 -10.970 1.00 92.44 102 CYS A C 1
ATOM 839 O O . CYS A 1 102 ? 6.976 -12.080 -10.665 1.00 92.44 102 CYS A O 1
ATOM 841 N N . VAL A 1 103 ? 7.315 -10.170 -11.803 1.00 92.06 103 VAL A N 1
ATOM 842 C CA . VAL A 1 103 ? 8.647 -10.527 -12.305 1.00 92.06 103 VAL A CA 1
ATOM 843 C C . VAL A 1 103 ? 9.727 -9.883 -11.426 1.00 92.06 103 VAL A C 1
ATOM 845 O O . VAL A 1 103 ? 9.473 -8.829 -10.843 1.00 92.06 103 VAL A O 1
ATOM 848 N N . PRO A 1 104 ? 10.943 -10.447 -11.313 1.00 91.50 104 PRO A N 1
ATOM 849 C CA . PRO A 1 104 ? 11.998 -9.856 -10.491 1.00 91.50 104 PRO A CA 1
ATOM 850 C C . PRO A 1 104 ? 12.311 -8.400 -10.872 1.00 91.50 104 PRO A C 1
ATOM 852 O O . PRO A 1 104 ? 12.588 -8.094 -12.035 1.00 91.50 104 PRO A O 1
ATOM 855 N N . CYS A 1 105 ? 12.329 -7.501 -9.884 1.00 83.88 105 CYS A N 1
ATOM 856 C CA . CYS A 1 105 ? 12.484 -6.053 -10.098 1.00 83.88 105 CYS A CA 1
ATOM 857 C C . CYS A 1 105 ? 13.885 -5.620 -10.575 1.00 83.88 105 CYS A C 1
ATOM 859 O O . CYS A 1 105 ? 14.107 -4.449 -10.872 1.00 83.88 105 CYS A O 1
ATOM 861 N N . ASN A 1 106 ? 14.847 -6.543 -10.624 1.00 82.00 106 ASN A N 1
ATOM 862 C CA . ASN A 1 106 ? 16.209 -6.336 -11.126 1.00 82.00 106 ASN A CA 1
ATOM 863 C C . ASN A 1 106 ? 16.393 -6.800 -12.584 1.00 82.00 106 ASN A C 1
ATOM 865 O O . ASN A 1 106 ? 17.523 -6.884 -13.069 1.00 82.0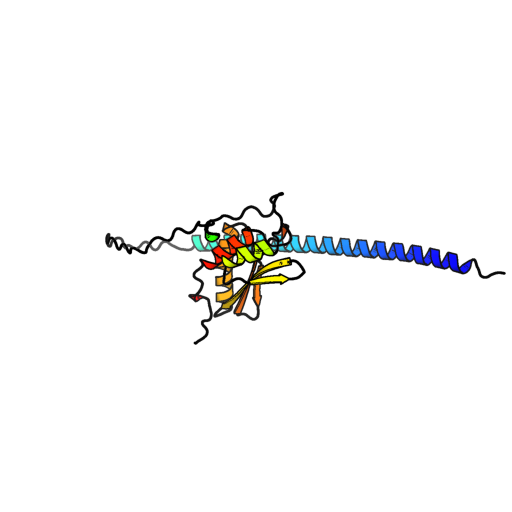0 106 ASN A O 1
ATOM 869 N N . SER A 1 107 ? 15.300 -7.120 -13.279 1.00 80.94 107 SER A N 1
ATOM 870 C CA . SER A 1 107 ? 15.330 -7.506 -14.688 1.00 80.94 107 SER A CA 1
ATOM 871 C C . SER A 1 107 ? 15.841 -6.347 -15.550 1.00 80.94 107 SER A C 1
ATOM 873 O O . SER A 1 107 ? 15.345 -5.227 -15.440 1.00 80.94 107 SER A O 1
ATOM 875 N N . LYS A 1 108 ? 16.815 -6.614 -16.432 1.00 80.00 108 LYS A N 1
ATOM 876 C CA . LYS A 1 108 ? 17.477 -5.594 -17.275 1.00 80.00 108 LYS A CA 1
ATOM 877 C C . LYS A 1 108 ? 16.515 -4.822 -18.184 1.00 80.00 108 LYS A C 1
ATOM 879 O O . LYS A 1 108 ? 16.798 -3.684 -18.544 1.00 80.00 108 LYS A O 1
ATOM 884 N N . ASP A 1 109 ? 15.391 -5.440 -18.530 1.00 84.75 109 ASP A N 1
ATOM 885 C CA . ASP A 1 109 ? 14.408 -4.889 -19.462 1.00 84.75 109 ASP A CA 1
ATOM 886 C C . ASP A 1 109 ? 13.284 -4.110 -18.764 1.00 84.75 109 ASP A C 1
ATOM 888 O O . ASP A 1 109 ? 12.430 -3.522 -19.428 1.00 84.75 109 ASP A O 1
ATOM 892 N N . MET A 1 110 ? 13.267 -4.080 -17.426 1.00 88.44 110 MET A N 1
ATOM 893 C CA . MET A 1 110 ? 12.225 -3.388 -16.679 1.00 88.44 110 MET A CA 1
ATOM 894 C C . MET A 1 110 ? 12.439 -1.874 -16.736 1.00 88.44 110 MET A C 1
ATOM 896 O O . MET A 1 110 ? 13.508 -1.357 -16.409 1.00 88.44 110 MET A O 1
ATOM 900 N N . ARG A 1 111 ? 11.396 -1.152 -17.142 1.00 91.69 111 ARG A N 1
ATOM 901 C CA . ARG A 1 111 ? 11.372 0.311 -17.225 1.00 91.69 111 ARG A CA 1
ATOM 902 C C . ARG A 1 111 ? 10.116 0.840 -16.541 1.00 91.69 111 ARG A C 1
ATOM 904 O O . ARG A 1 111 ? 9.107 0.130 -16.538 1.00 91.69 111 ARG A O 1
ATOM 911 N N . PRO A 1 112 ? 10.156 2.061 -15.984 1.00 93.50 112 PRO A N 1
ATOM 912 C CA . PRO A 1 112 ? 8.948 2.687 -15.480 1.00 93.50 112 PRO A CA 1
ATOM 913 C C . PRO A 1 112 ? 7.962 2.897 -16.635 1.00 93.50 112 PRO A C 1
ATOM 915 O O . PRO A 1 112 ? 8.357 3.263 -17.746 1.00 93.50 112 PRO A O 1
ATOM 918 N N . MET A 1 113 ? 6.681 2.651 -16.379 1.00 93.50 113 MET A N 1
ATOM 919 C CA . MET A 1 113 ? 5.624 2.952 -17.335 1.00 93.50 113 MET A CA 1
ATOM 920 C C . MET A 1 113 ? 5.393 4.457 -17.445 1.00 93.50 113 MET A C 1
ATOM 922 O O . MET A 1 113 ? 5.709 5.225 -16.533 1.00 93.50 113 MET A O 1
ATOM 926 N N . ASN A 1 114 ? 4.812 4.868 -18.569 1.00 93.38 114 ASN A N 1
ATOM 927 C CA . ASN A 1 114 ? 4.340 6.233 -18.736 1.00 93.38 114 ASN A CA 1
ATOM 928 C C . ASN A 1 114 ? 3.003 6.453 -18.007 1.00 93.38 114 ASN A C 1
ATOM 930 O O . ASN A 1 114 ? 2.328 5.515 -17.574 1.00 93.38 114 ASN A O 1
ATOM 934 N N . GLU A 1 115 ? 2.631 7.721 -17.880 1.00 92.31 115 GLU A N 1
ATOM 935 C CA . GLU A 1 115 ? 1.417 8.143 -17.185 1.00 92.31 115 GLU A CA 1
ATOM 936 C C . GLU A 1 115 ? 0.138 7.635 -17.868 1.00 92.31 115 GLU A C 1
ATOM 938 O O . GLU A 1 115 ? -0.783 7.189 -17.188 1.00 92.31 115 GLU A O 1
ATOM 943 N N . ASP A 1 116 ? 0.099 7.604 -19.204 1.00 93.56 116 ASP A N 1
ATOM 944 C CA . ASP A 1 116 ? -1.057 7.108 -19.962 1.00 93.56 116 ASP A CA 1
ATOM 945 C C . ASP A 1 116 ? -1.369 5.640 -19.653 1.00 93.56 116 ASP A C 1
ATOM 947 O O . ASP A 1 116 ? -2.525 5.279 -19.422 1.00 93.56 116 ASP A O 1
ATOM 951 N N . LEU A 1 117 ? -0.345 4.782 -19.606 1.00 93.94 117 LEU A N 1
ATOM 952 C CA . LEU A 1 117 ? -0.522 3.373 -19.266 1.00 93.94 117 LEU A CA 1
ATOM 953 C C . LEU A 1 117 ? -0.930 3.202 -17.797 1.00 93.94 117 LEU A C 1
ATOM 955 O O . LEU A 1 117 ? -1.795 2.377 -17.497 1.00 93.94 117 LEU A O 1
ATOM 959 N N . ALA A 1 118 ? -0.369 4.008 -16.891 1.00 94.75 118 ALA A N 1
ATOM 960 C CA . ALA A 1 118 ? -0.771 4.008 -15.486 1.00 94.75 118 ALA A CA 1
ATOM 961 C C . ALA A 1 118 ? -2.255 4.385 -15.325 1.00 94.75 118 ALA A C 1
ATOM 963 O O . ALA A 1 118 ? -2.990 3.705 -14.606 1.00 94.75 118 ALA A O 1
ATOM 964 N N . ASN A 1 119 ? -2.718 5.403 -16.056 1.00 94.12 119 ASN A N 1
ATOM 965 C CA . ASN A 1 119 ? -4.119 5.830 -16.093 1.00 94.12 119 ASN A CA 1
ATOM 966 C C . ASN A 1 119 ? -5.057 4.771 -16.692 1.00 94.12 119 ASN A C 1
ATOM 968 O O . ASN A 1 119 ? -6.232 4.713 -16.337 1.00 94.12 119 ASN A O 1
ATOM 972 N N . GLN A 1 120 ? -4.568 3.897 -17.573 1.00 94.31 120 GLN A N 1
ATOM 973 C CA . GLN A 1 120 ? -5.352 2.753 -18.045 1.00 94.31 120 GLN A CA 1
ATOM 974 C C . GLN A 1 120 ? -5.436 1.654 -16.979 1.00 94.31 120 GLN A C 1
ATOM 976 O O . GLN A 1 120 ? -6.517 1.119 -16.719 1.00 94.31 120 GLN A O 1
ATOM 981 N N . LEU A 1 121 ? -4.313 1.321 -16.337 1.00 94.88 121 LEU A N 1
ATOM 982 C CA . LEU A 1 121 ? -4.236 0.227 -15.367 1.00 94.88 121 LEU A CA 1
ATOM 983 C C . LEU A 1 121 ? -4.904 0.545 -14.026 1.00 94.88 121 LEU A C 1
ATOM 985 O O . LEU A 1 121 ? -5.429 -0.373 -13.398 1.00 94.88 121 LEU A O 1
ATOM 989 N N . ILE A 1 122 ? -4.972 1.814 -13.609 1.00 95.75 122 ILE A N 1
ATOM 990 C CA . ILE A 1 122 ? -5.646 2.211 -12.358 1.00 95.75 122 ILE A CA 1
ATOM 991 C C . ILE A 1 122 ? -7.123 1.785 -12.336 1.00 95.75 122 ILE A C 1
ATOM 993 O O . ILE A 1 122 ? -7.658 1.445 -11.286 1.00 95.75 122 ILE A O 1
ATOM 997 N N . THR A 1 123 ? -7.766 1.679 -13.508 1.00 94.81 123 THR A N 1
ATOM 998 C CA . THR A 1 123 ? -9.152 1.190 -13.642 1.00 94.81 123 THR A CA 1
ATOM 999 C C . THR A 1 123 ? -9.340 -0.256 -13.172 1.00 94.81 123 THR A C 1
ATOM 1001 O O . THR A 1 123 ? -10.465 -0.680 -12.913 1.00 94.81 123 THR A O 1
ATOM 1004 N N . LYS A 1 124 ? -8.251 -1.026 -13.059 1.00 94.81 124 LYS A N 1
ATOM 1005 C CA . LYS A 1 124 ? -8.251 -2.410 -12.569 1.00 94.81 124 LYS A CA 1
ATOM 1006 C C . LYS A 1 124 ? -8.112 -2.514 -11.050 1.00 94.81 124 LYS A C 1
ATOM 1008 O O . LYS A 1 124 ? -8.342 -3.589 -10.512 1.00 94.81 124 LYS A O 1
ATOM 1013 N N . VAL A 1 125 ? -7.760 -1.420 -10.378 1.00 96.31 125 VAL A N 1
ATOM 1014 C CA . VAL A 1 125 ? -7.553 -1.331 -8.925 1.00 96.31 125 VAL A CA 1
ATOM 1015 C C . VAL A 1 125 ? -8.258 -0.071 -8.394 1.00 96.31 125 VAL A C 1
ATOM 1017 O O . VAL A 1 125 ? -7.613 0.872 -7.943 1.00 96.31 125 VAL A O 1
ATOM 1020 N N . PRO A 1 126 ? -9.601 -0.012 -8.480 1.00 95.50 126 PRO A N 1
ATOM 1021 C CA . PRO A 1 126 ? -10.375 1.235 -8.404 1.00 95.50 126 PRO A CA 1
ATOM 1022 C C . PRO A 1 126 ? -10.313 1.960 -7.055 1.00 95.50 126 PRO A C 1
ATOM 1024 O O . PRO A 1 126 ? -10.629 3.143 -6.979 1.00 95.50 126 PRO A O 1
ATOM 1027 N N . ASP A 1 127 ? -9.919 1.267 -5.988 1.00 95.69 127 ASP A N 1
ATOM 1028 C CA . ASP A 1 127 ? -9.776 1.873 -4.666 1.00 95.69 127 ASP A CA 1
ATOM 1029 C C . ASP A 1 127 ? -8.384 2.493 -4.423 1.00 95.69 127 ASP A C 1
ATOM 1031 O O . ASP A 1 127 ? -8.131 3.078 -3.362 1.00 95.69 127 ASP A O 1
ATOM 1035 N N . TRP A 1 128 ? -7.458 2.324 -5.368 1.00 97.75 128 TRP A N 1
ATOM 1036 C CA . TRP A 1 128 ? -6.113 2.884 -5.325 1.00 97.75 128 TRP A CA 1
ATOM 1037 C C . TRP A 1 128 ? -6.063 4.218 -6.062 1.00 97.75 128 TRP A C 1
ATOM 1039 O O . TRP A 1 128 ? -6.801 4.459 -7.012 1.00 97.75 128 TRP A O 1
ATOM 1049 N N . ASN A 1 129 ? -5.154 5.089 -5.632 1.00 96.81 129 ASN A N 1
ATOM 1050 C CA . ASN A 1 129 ? -4.939 6.392 -6.249 1.00 96.81 129 ASN A CA 1
ATOM 1051 C C . ASN A 1 129 ? -3.544 6.450 -6.864 1.00 96.81 129 ASN A C 1
ATOM 1053 O O . ASN A 1 129 ? -2.587 5.961 -6.262 1.00 96.81 129 ASN A O 1
ATOM 1057 N N . LEU A 1 130 ? -3.424 7.106 -8.018 1.00 95.75 130 LEU A N 1
ATOM 1058 C CA . LEU A 1 130 ? -2.130 7.532 -8.540 1.00 95.75 130 LEU A CA 1
ATOM 1059 C C . LEU A 1 130 ? -1.679 8.778 -7.779 1.00 95.75 130 LEU A C 1
ATOM 1061 O O . LEU A 1 130 ? -2.403 9.771 -7.706 1.00 95.75 130 LEU A O 1
ATOM 1065 N N . SER A 1 131 ? -0.482 8.729 -7.208 1.00 90.69 131 SER A N 1
ATOM 1066 C CA . SER A 1 131 ? 0.163 9.874 -6.574 1.00 90.69 131 SER A CA 1
ATOM 1067 C C . SER A 1 131 ? 1.474 10.193 -7.286 1.00 90.69 131 SER A C 1
ATOM 1069 O O . SER A 1 131 ? 2.175 9.302 -7.764 1.00 90.69 131 SER A O 1
ATOM 1071 N N . ASN A 1 132 ? 1.811 11.481 -7.370 1.00 85.94 132 ASN A N 1
ATOM 1072 C CA . ASN A 1 132 ? 3.103 11.941 -7.869 1.00 85.94 132 ASN A CA 1
ATOM 1073 C C . ASN A 1 132 ? 3.880 12.567 -6.707 1.00 85.94 132 ASN A C 1
ATOM 1075 O O . ASN A 1 132 ? 3.611 13.696 -6.298 1.00 85.94 132 ASN A O 1
ATOM 1079 N N . GLY A 1 133 ? 4.806 11.799 -6.134 1.00 77.12 133 GLY A N 1
ATOM 1080 C CA . GLY A 1 133 ? 5.623 12.211 -4.995 1.00 77.12 133 GLY A CA 1
ATOM 1081 C C . GLY A 1 133 ? 7.093 12.266 -5.386 1.00 77.12 133 GLY A C 1
ATOM 1082 O O . GLY A 1 133 ? 7.677 11.242 -5.734 1.00 77.12 133 GLY A O 1
ATOM 1083 N N . GLY A 1 134 ? 7.707 13.452 -5.327 1.00 76.31 134 GLY A N 1
ATOM 1084 C CA . GLY A 1 134 ? 9.128 13.620 -5.663 1.00 76.31 134 GLY A CA 1
ATOM 1085 C C . GLY A 1 134 ? 9.456 13.323 -7.132 1.00 76.31 134 GLY A C 1
ATOM 1086 O O . GLY A 1 134 ? 10.537 12.814 -7.420 1.00 76.31 134 GLY A O 1
ATOM 1087 N N . GLY A 1 135 ? 8.515 13.595 -8.044 1.00 82.69 135 GLY A N 1
ATOM 1088 C CA . GLY A 1 135 ? 8.672 13.368 -9.485 1.00 82.69 135 GLY A CA 1
ATOM 1089 C C . GLY A 1 135 ? 8.512 11.909 -9.920 1.00 82.69 135 GLY A C 1
ATOM 1090 O O . GLY A 1 135 ? 8.877 11.569 -11.042 1.00 82.69 135 GLY A O 1
ATOM 1091 N N . LYS A 1 136 ? 8.000 11.042 -9.041 1.00 87.69 136 LYS A N 1
ATOM 1092 C CA . LYS A 1 136 ? 7.770 9.621 -9.314 1.00 87.69 136 LYS A CA 1
ATOM 1093 C C . LYS A 1 136 ? 6.299 9.293 -9.114 1.00 87.69 136 LYS A C 1
ATOM 1095 O O . LYS A 1 136 ? 5.730 9.617 -8.069 1.00 87.69 136 LYS A O 1
ATOM 1100 N N . LEU A 1 137 ? 5.712 8.623 -10.103 1.00 92.44 137 LEU A N 1
ATOM 1101 C CA . LEU A 1 137 ? 4.373 8.054 -9.991 1.00 92.44 137 LEU A CA 1
ATOM 1102 C C . LEU A 1 137 ? 4.391 6.849 -9.050 1.00 92.44 137 LEU A C 1
ATOM 1104 O O . LEU A 1 137 ? 5.328 6.046 -9.084 1.00 92.44 137 LEU A O 1
ATOM 1108 N N . LYS A 1 138 ? 3.350 6.737 -8.226 1.00 96.19 138 LYS A N 1
ATOM 1109 C CA . LYS A 1 138 ? 3.151 5.668 -7.244 1.00 96.19 138 LYS A CA 1
ATOM 1110 C C . LYS A 1 138 ? 1.666 5.340 -7.106 1.00 96.19 138 LYS A C 1
ATOM 1112 O O . LYS A 1 138 ? 0.814 6.164 -7.436 1.00 96.19 138 LYS A O 1
ATOM 1117 N N . LEU A 1 139 ? 1.361 4.155 -6.587 1.00 97.88 139 LEU A N 1
ATOM 1118 C CA . LEU A 1 139 ? 0.021 3.794 -6.133 1.00 97.88 139 LEU A CA 1
ATOM 1119 C C . LEU A 1 139 ? -0.083 4.026 -4.632 1.00 97.88 139 LEU A C 1
ATOM 1121 O O . LEU A 1 139 ? 0.821 3.649 -3.894 1.00 97.88 139 LEU A O 1
ATOM 1125 N N . ALA A 1 140 ? -1.190 4.598 -4.171 1.00 97.62 140 ALA A N 1
ATOM 1126 C CA . ALA A 1 140 ? -1.441 4.792 -2.750 1.00 97.62 140 ALA A CA 1
ATOM 1127 C C . ALA A 1 140 ? -2.894 4.490 -2.376 1.00 97.62 140 ALA A C 1
ATOM 1129 O O . ALA A 1 140 ? -3.839 4.927 -3.041 1.00 97.62 140 ALA A O 1
ATOM 1130 N N . ARG A 1 141 ? -3.072 3.790 -1.255 1.00 97.69 141 ARG A N 1
ATOM 1131 C CA . ARG A 1 141 ? -4.379 3.566 -0.630 1.00 97.69 141 ARG A CA 1
ATOM 1132 C C . ARG A 1 141 ? -4.261 3.665 0.886 1.00 97.69 141 ARG A C 1
ATOM 1134 O O . ARG A 1 141 ? -3.270 3.228 1.474 1.00 97.69 141 ARG A O 1
ATOM 1141 N N . SER A 1 142 ? -5.271 4.256 1.523 1.00 97.50 142 SER A N 1
ATOM 1142 C CA . SER A 1 142 ? -5.306 4.446 2.973 1.00 97.50 142 SER A CA 1
ATOM 1143 C C . SER A 1 142 ? -6.561 3.864 3.605 1.00 97.50 142 SER A C 1
ATOM 1145 O O . SER A 1 142 ? -7.659 3.942 3.057 1.00 97.50 142 SER A O 1
ATOM 1147 N N . TRP A 1 143 ? -6.399 3.353 4.821 1.00 97.56 143 TRP A N 1
ATOM 1148 C CA . TRP A 1 143 ? -7.457 2.796 5.645 1.00 97.56 143 TRP A CA 1
ATOM 1149 C C . TRP A 1 143 ? -7.347 3.301 7.081 1.00 97.56 143 TRP A C 1
ATOM 1151 O O . TRP A 1 143 ? -6.273 3.634 7.585 1.00 97.56 143 TRP A O 1
ATOM 1161 N N . LYS A 1 144 ? -8.48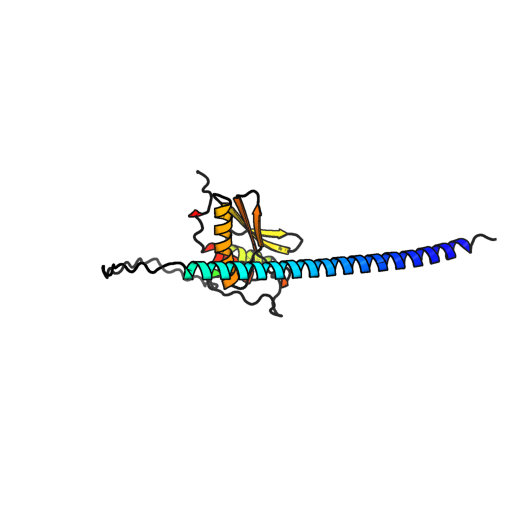5 3.293 7.778 1.00 97.81 144 LYS A N 1
ATOM 1162 C CA . LYS A 1 144 ? -8.536 3.491 9.226 1.00 97.81 144 LYS A CA 1
ATOM 1163 C C . LYS A 1 144 ? -8.770 2.157 9.915 1.00 97.81 144 LYS A C 1
ATOM 1165 O O . LYS A 1 144 ? -9.819 1.552 9.719 1.00 97.81 144 LYS A O 1
ATOM 1170 N N . VAL A 1 145 ? -7.825 1.722 10.741 1.00 98.00 145 VAL A N 1
ATOM 1171 C CA . VAL A 1 145 ? -7.942 0.491 11.543 1.00 98.00 145 VAL A CA 1
ATOM 1172 C C . VAL A 1 145 ? -8.554 0.766 12.919 1.00 98.00 145 VAL A C 1
ATOM 1174 O O . VAL A 1 145 ? -8.600 1.909 13.377 1.00 98.00 145 VAL A O 1
ATOM 1177 N N . LYS A 1 146 ? -9.060 -0.281 13.583 1.00 97.06 146 LYS A N 1
ATOM 1178 C CA . LYS A 1 146 ? -9.709 -0.166 14.904 1.00 97.06 146 LYS A CA 1
ATOM 1179 C C . LYS A 1 146 ? -8.732 0.220 16.017 1.00 97.06 146 LYS A C 1
ATOM 1181 O O . LYS A 1 146 ? -9.068 1.040 16.864 1.00 97.06 146 LYS A O 1
ATOM 1186 N N . THR A 1 147 ? -7.542 -0.375 16.016 1.00 96.75 147 THR A N 1
ATOM 1187 C CA . THR A 1 147 ? -6.499 -0.177 17.034 1.00 96.75 147 THR A CA 1
ATOM 1188 C C . THR A 1 147 ? -5.114 -0.260 16.397 1.00 96.75 147 THR A C 1
ATOM 1190 O O . THR A 1 147 ? -4.973 -0.749 15.275 1.00 96.75 147 THR A O 1
ATOM 1193 N N . PHE A 1 148 ? -4.084 0.160 17.135 1.00 98.06 148 PHE A N 1
ATOM 1194 C CA . PHE A 1 148 ? -2.689 0.034 16.706 1.00 98.06 148 PHE A CA 1
ATOM 1195 C C . PHE A 1 148 ? -2.310 -1.418 16.370 1.00 98.06 148 PHE A C 1
ATOM 1197 O O . PHE A 1 148 ? -1.775 -1.685 15.298 1.00 98.06 148 PHE A O 1
ATOM 1204 N N . THR A 1 149 ? -2.678 -2.376 17.228 1.00 98.12 149 THR A N 1
ATOM 1205 C CA . THR A 1 149 ? -2.423 -3.808 16.994 1.00 98.12 149 THR A CA 1
ATOM 1206 C C . THR A 1 149 ? -3.128 -4.322 15.739 1.00 98.12 149 THR A C 1
ATOM 1208 O O . THR A 1 149 ? -2.531 -5.082 14.985 1.00 98.12 149 THR A O 1
ATOM 1211 N N . LYS A 1 150 ? -4.351 -3.850 15.441 1.00 98.19 150 LYS A N 1
ATOM 1212 C CA . LYS A 1 150 ? -5.022 -4.179 14.169 1.00 98.19 150 LYS A CA 1
ATOM 1213 C C . LYS A 1 150 ? -4.305 -3.590 12.954 1.00 98.19 150 LYS A C 1
ATOM 1215 O O . LYS A 1 150 ? -4.354 -4.192 11.889 1.00 98.19 150 LYS A O 1
ATOM 1220 N N . GLY A 1 151 ? -3.605 -2.468 13.113 1.00 98.19 151 GLY A N 1
ATOM 1221 C CA . GLY A 1 151 ? -2.687 -1.943 12.099 1.00 98.19 151 GLY A CA 1
ATOM 1222 C C . GLY A 1 151 ? -1.511 -2.882 11.828 1.00 98.19 151 GLY A C 1
ATOM 1223 O O . GLY A 1 151 ? -1.185 -3.131 10.672 1.00 98.19 151 GLY A O 1
ATOM 1224 N N . LEU A 1 152 ? -0.920 -3.465 12.874 1.00 98.50 152 LEU A N 1
ATOM 1225 C CA . LEU A 1 152 ? 0.157 -4.450 12.718 1.00 98.50 152 LEU A CA 1
ATOM 1226 C C . LEU A 1 152 ? -0.337 -5.754 12.071 1.00 98.50 152 LEU A C 1
ATOM 1228 O O . LEU A 1 152 ? 0.323 -6.277 11.179 1.00 98.50 152 LEU A O 1
ATOM 1232 N N . GLU A 1 153 ? -1.516 -6.250 12.463 1.00 98.44 153 GLU A N 1
ATOM 1233 C CA . GLU A 1 153 ? -2.152 -7.414 11.821 1.00 98.44 153 GLU A CA 1
ATOM 1234 C C . GLU A 1 153 ? -2.438 -7.156 10.331 1.00 98.44 153 GLU A C 1
ATOM 1236 O O . GLU A 1 153 ? -2.189 -8.019 9.489 1.00 98.44 153 GLU A O 1
ATOM 1241 N N . PHE A 1 154 ? -2.903 -5.948 9.993 1.00 98.56 154 PHE A N 1
ATOM 1242 C CA . PHE A 1 154 ? -3.128 -5.523 8.611 1.00 98.56 154 PHE A CA 1
ATOM 1243 C C . PHE A 1 154 ? -1.829 -5.565 7.796 1.00 98.56 154 PHE A C 1
ATOM 1245 O O . PHE A 1 154 ? -1.799 -6.121 6.699 1.00 98.56 154 PHE A O 1
ATOM 1252 N N . PHE A 1 155 ? -0.733 -5.036 8.346 1.00 98.62 155 PHE A N 1
ATOM 1253 C CA . PHE A 1 155 ? 0.575 -5.100 7.695 1.00 98.62 155 PHE A CA 1
ATOM 1254 C C . PHE A 1 155 ? 1.099 -6.513 7.533 1.00 98.62 155 PHE A C 1
ATOM 1256 O O . PHE A 1 155 ? 1.656 -6.815 6.484 1.00 98.62 155 PHE A O 1
ATOM 1263 N N . GLN A 1 156 ? 0.895 -7.390 8.515 1.00 98.69 156 GLN A N 1
ATOM 1264 C CA . GLN A 1 156 ? 1.313 -8.781 8.386 1.00 98.69 156 GLN A CA 1
ATOM 1265 C C . GLN A 1 156 ? 0.599 -9.478 7.220 1.00 98.69 156 GLN A C 1
ATOM 1267 O O . GLN A 1 156 ? 1.233 -10.217 6.468 1.00 98.69 156 GLN A O 1
ATOM 1272 N N . ALA A 1 157 ? -0.700 -9.222 7.035 1.00 98.50 157 ALA A N 1
ATOM 1273 C CA . ALA A 1 157 ? -1.453 -9.779 5.915 1.00 98.50 157 ALA A CA 1
ATOM 1274 C C . ALA A 1 157 ? -0.890 -9.314 4.561 1.00 98.50 157 ALA A C 1
ATOM 1276 O O . ALA A 1 157 ? -0.676 -10.138 3.673 1.00 98.50 157 ALA A O 1
ATOM 1277 N N . ILE A 1 158 ? -0.583 -8.020 4.422 1.00 98.56 158 ILE A N 1
ATOM 1278 C CA . ILE A 1 158 ? 0.024 -7.475 3.199 1.00 98.56 158 ILE A CA 1
ATOM 1279 C C . ILE A 1 158 ? 1.445 -7.999 2.991 1.00 98.56 158 ILE A C 1
ATOM 1281 O O . ILE A 1 158 ? 1.796 -8.366 1.873 1.00 98.56 158 ILE A O 1
ATOM 1285 N N . ALA A 1 159 ? 2.249 -8.082 4.052 1.00 98.44 159 ALA A N 1
ATOM 1286 C CA . ALA A 1 159 ? 3.613 -8.594 3.985 1.00 98.44 159 ALA A CA 1
ATOM 1287 C C . ALA A 1 159 ? 3.649 -10.031 3.447 1.00 98.44 159 ALA A C 1
ATOM 1289 O O . ALA A 1 159 ? 4.491 -10.347 2.616 1.00 98.44 159 ALA A O 1
ATOM 1290 N N . ASN A 1 160 ? 2.697 -10.881 3.843 1.00 98.25 160 ASN A N 1
ATOM 1291 C CA . ASN A 1 160 ? 2.606 -12.246 3.322 1.00 98.25 160 ASN A CA 1
ATOM 1292 C C . ASN A 1 160 ? 2.377 -12.274 1.799 1.00 98.25 160 ASN A C 1
ATOM 1294 O O . ASN A 1 160 ? 2.959 -13.110 1.111 1.00 98.25 160 ASN A O 1
ATOM 1298 N N . VAL A 1 161 ? 1.556 -11.360 1.269 1.00 98.12 161 VAL A N 1
ATOM 1299 C CA . VAL A 1 161 ? 1.345 -11.221 -0.183 1.00 98.12 161 VAL A CA 1
ATOM 1300 C C . VAL A 1 161 ? 2.611 -10.692 -0.854 1.00 98.12 161 VAL A C 1
ATOM 1302 O O . VAL A 1 161 ? 3.062 -11.266 -1.839 1.00 98.12 161 VAL A O 1
ATOM 1305 N N . ALA A 1 162 ? 3.213 -9.640 -0.299 1.00 97.69 162 ALA A N 1
ATOM 1306 C CA . ALA A 1 162 ? 4.427 -9.020 -0.822 1.00 97.69 162 ALA A CA 1
ATOM 1307 C C . ALA A 1 162 ? 5.595 -10.016 -0.938 1.00 97.69 162 ALA A C 1
ATOM 1309 O O . ALA A 1 162 ? 6.226 -10.111 -1.988 1.00 97.69 162 ALA A O 1
ATOM 1310 N N . GLU A 1 163 ? 5.829 -10.818 0.103 1.00 97.75 163 GLU A N 1
ATOM 1311 C CA . GLU A 1 163 ? 6.856 -11.867 0.116 1.00 97.75 163 GLU A CA 1
ATOM 1312 C C . GLU A 1 163 ? 6.559 -12.960 -0.923 1.00 97.75 163 GLU A C 1
ATOM 1314 O O . GLU A 1 163 ? 7.458 -13.399 -1.637 1.00 97.75 163 GLU A O 1
ATOM 1319 N N . ALA A 1 164 ? 5.291 -13.366 -1.075 1.00 96.56 164 ALA A N 1
ATOM 1320 C CA . ALA A 1 164 ? 4.883 -14.353 -2.079 1.00 96.56 164 ALA A CA 1
ATOM 1321 C C . ALA A 1 164 ? 5.006 -13.847 -3.532 1.00 96.56 164 ALA A C 1
ATOM 1323 O O . ALA A 1 164 ? 5.061 -14.653 -4.470 1.00 96.56 164 ALA A O 1
ATOM 1324 N N . GLU A 1 165 ? 5.018 -12.529 -3.732 1.00 96.25 165 GLU A N 1
ATOM 1325 C CA . GLU A 1 165 ? 5.268 -11.881 -5.022 1.00 96.25 165 GLU A CA 1
ATOM 1326 C C . GLU A 1 165 ? 6.728 -11.463 -5.220 1.00 96.25 165 GLU A C 1
ATOM 1328 O O . GLU A 1 165 ? 7.123 -11.163 -6.344 1.00 96.25 165 GLU A O 1
ATOM 1333 N N . GLY A 1 166 ? 7.537 -11.421 -4.159 1.00 95.62 166 GLY A N 1
ATOM 1334 C CA . GLY A 1 166 ? 8.877 -10.837 -4.208 1.00 95.62 166 GLY A CA 1
ATOM 1335 C C . GLY A 1 166 ? 8.872 -9.338 -4.535 1.00 95.62 166 GLY A C 1
ATOM 1336 O O . GLY A 1 166 ? 9.867 -8.820 -5.043 1.00 95.62 166 GLY A O 1
ATOM 1337 N N . HIS A 1 167 ? 7.766 -8.642 -4.259 1.00 96.75 167 HIS A N 1
ATOM 1338 C CA . HIS A 1 167 ? 7.580 -7.218 -4.536 1.00 96.75 167 HIS A CA 1
ATOM 1339 C C . HIS A 1 167 ? 7.018 -6.529 -3.298 1.00 96.75 167 HIS A C 1
ATOM 1341 O O . HIS A 1 167 ? 5.975 -6.928 -2.786 1.00 96.75 167 HIS A O 1
ATOM 1347 N N . HIS A 1 168 ? 7.725 -5.524 -2.785 1.00 97.81 168 HIS A N 1
ATOM 1348 C CA . HIS A 1 168 ? 7.495 -5.006 -1.437 1.00 97.81 168 HIS A CA 1
ATOM 1349 C C . HIS A 1 168 ? 6.954 -3.575 -1.486 1.00 97.81 168 HIS A C 1
ATOM 1351 O O . HIS A 1 168 ? 7.603 -2.720 -2.090 1.00 97.81 168 HIS A O 1
ATOM 1357 N N . PRO A 1 169 ? 5.803 -3.300 -0.849 1.00 97.94 169 PRO A N 1
ATOM 1358 C CA . PRO A 1 169 ? 5.262 -1.956 -0.750 1.00 97.94 169 PRO A CA 1
ATOM 1359 C C . PRO A 1 169 ? 5.868 -1.198 0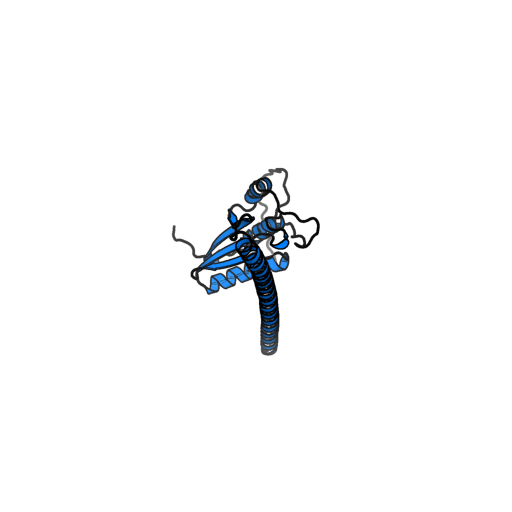.440 1.00 97.94 169 PRO A C 1
ATOM 1361 O O . PRO A 1 169 ? 6.347 -1.800 1.405 1.00 97.94 169 PRO A O 1
ATOM 1364 N N . ASP A 1 170 ? 5.761 0.125 0.411 1.00 97.69 170 ASP A N 1
ATOM 1365 C CA . ASP A 1 170 ? 6.049 0.987 1.551 1.00 97.69 170 ASP A CA 1
ATOM 1366 C C . ASP A 1 170 ? 4.804 1.031 2.466 1.00 97.69 170 ASP A C 1
ATOM 1368 O O . ASP A 1 170 ? 3.681 1.322 2.039 1.00 97.69 170 ASP A O 1
ATOM 1372 N N . LEU A 1 171 ? 4.984 0.685 3.746 1.00 98.25 171 LEU A N 1
ATOM 1373 C CA . LEU A 1 171 ? 3.906 0.546 4.731 1.00 98.25 171 LEU A CA 1
ATOM 1374 C C . LEU A 1 171 ? 4.005 1.637 5.801 1.00 98.25 171 LEU A C 1
ATOM 1376 O O . LEU A 1 171 ? 4.984 1.707 6.545 1.00 98.25 171 LEU A O 1
ATOM 1380 N N . HIS A 1 172 ? 2.966 2.464 5.928 1.00 98.00 172 HIS A N 1
ATOM 1381 C CA . HIS A 1 172 ? 2.954 3.609 6.842 1.00 98.00 172 HIS A CA 1
ATOM 1382 C C . HIS A 1 172 ? 1.816 3.512 7.857 1.00 98.00 172 HIS A C 1
ATOM 1384 O O . HIS A 1 172 ? 0.648 3.468 7.477 1.00 98.00 172 HIS A O 1
ATOM 1390 N N . LEU A 1 173 ? 2.143 3.507 9.155 1.00 97.62 173 LEU A N 1
ATOM 1391 C CA . LEU A 1 173 ? 1.168 3.586 10.247 1.00 97.62 173 LEU A CA 1
ATOM 1392 C C . LEU A 1 173 ? 1.301 4.932 10.960 1.00 97.62 173 LEU A C 1
ATOM 1394 O O . LEU A 1 173 ? 2.162 5.120 11.816 1.00 97.62 173 LEU A O 1
ATOM 1398 N N . VAL A 1 174 ? 0.442 5.879 10.591 1.00 97.56 174 VAL A N 1
ATOM 1399 C CA . VAL A 1 174 ? 0.484 7.268 11.069 1.00 97.56 174 VAL A CA 1
ATOM 1400 C C . VAL A 1 174 ? -0.642 7.514 12.065 1.00 97.56 174 VAL A C 1
ATOM 1402 O O . VAL A 1 174 ? -1.780 7.091 11.853 1.00 97.56 174 VAL A O 1
ATOM 1405 N N . GLY A 1 175 ? -0.342 8.208 13.167 1.00 95.88 175 GLY A N 1
ATOM 1406 C CA . GLY A 1 175 ? -1.349 8.567 14.169 1.00 95.88 175 GLY A CA 1
ATOM 1407 C C . GLY A 1 175 ? -2.122 7.349 14.678 1.00 95.88 175 GLY A C 1
ATOM 1408 O O . GLY A 1 175 ? -3.347 7.389 14.700 1.00 95.88 175 GLY A O 1
ATOM 1409 N N . TRP A 1 176 ? -1.399 6.262 14.988 1.00 94.19 176 TRP A N 1
ATOM 1410 C CA . TRP A 1 176 ? -1.840 4.978 15.567 1.00 94.19 176 TRP A CA 1
ATOM 1411 C C . TRP A 1 176 ? -2.912 4.161 14.816 1.00 94.19 176 TRP A C 1
ATOM 1413 O O . TRP A 1 176 ? -3.031 2.968 15.086 1.00 94.19 176 TRP A O 1
ATOM 1423 N N . ASN A 1 1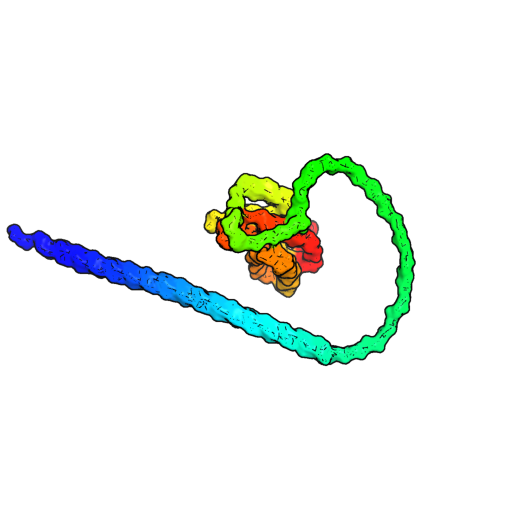77 ? -3.670 4.739 13.878 1.00 97.06 177 ASN A N 1
ATOM 1424 C CA . ASN A 1 177 ? -4.720 4.035 13.128 1.00 97.06 177 ASN A CA 1
ATOM 1425 C C . ASN A 1 177 ? -4.795 4.339 11.635 1.00 97.06 177 ASN A C 1
ATOM 1427 O O . ASN A 1 177 ? -5.680 3.798 10.970 1.00 97.06 177 ASN A O 1
ATOM 1431 N N . ASN A 1 178 ? -3.959 5.234 11.112 1.00 97.94 178 ASN A N 1
ATOM 1432 C CA . ASN A 1 178 ? -3.932 5.500 9.685 1.00 97.94 178 ASN A CA 1
ATOM 1433 C C . ASN A 1 178 ? -2.944 4.552 9.031 1.00 97.94 178 ASN A C 1
ATOM 1435 O O . ASN A 1 178 ? -1.741 4.767 9.142 1.00 97.94 178 ASN A O 1
ATOM 1439 N N . VAL A 1 179 ? -3.451 3.522 8.370 1.00 98.25 179 VAL A N 1
ATOM 1440 C CA . VAL A 1 179 ? -2.617 2.663 7.542 1.00 98.25 179 VAL A CA 1
ATOM 1441 C C . VAL A 1 179 ? -2.637 3.211 6.125 1.00 98.25 179 VAL A C 1
ATOM 1443 O O . VAL A 1 179 ? -3.709 3.330 5.541 1.00 98.25 179 VAL A O 1
ATOM 1446 N N . THR A 1 180 ? -1.470 3.514 5.573 1.00 98.25 180 THR A N 1
ATOM 1447 C CA . THR A 1 180 ? -1.288 3.801 4.150 1.00 98.25 180 THR A CA 1
ATOM 1448 C C . THR A 1 180 ? -0.344 2.770 3.562 1.00 98.25 180 THR A C 1
ATOM 1450 O O . THR A 1 180 ? 0.697 2.474 4.150 1.00 98.25 180 THR A O 1
ATOM 1453 N N . VAL A 1 181 ? -0.721 2.239 2.407 1.00 98.31 181 VAL A N 1
ATOM 1454 C CA . VAL A 1 181 ? 0.125 1.380 1.585 1.00 98.31 181 VAL A CA 1
ATOM 1455 C C . VAL A 1 181 ? 0.475 2.172 0.340 1.00 98.31 181 VAL A C 1
ATOM 1457 O O . VAL A 1 181 ? -0.424 2.650 -0.355 1.00 98.31 181 VAL A O 1
ATOM 1460 N N . GLU A 1 182 ? 1.767 2.323 0.091 1.00 98.00 182 GLU A N 1
ATOM 1461 C CA . GLU A 1 182 ? 2.307 2.957 -1.103 1.00 98.00 182 GLU A CA 1
ATOM 1462 C C . GLU A 1 182 ? 3.089 1.912 -1.908 1.00 98.00 182 GLU A C 1
ATOM 1464 O O . GLU A 1 182 ? 3.883 1.158 -1.350 1.00 98.00 182 GLU A O 1
ATOM 1469 N N . ILE A 1 183 ? 2.841 1.815 -3.212 1.00 98.06 183 ILE A N 1
ATOM 1470 C CA . ILE A 1 183 ? 3.445 0.798 -4.078 1.00 98.06 183 ILE A CA 1
ATOM 1471 C C . ILE A 1 183 ? 4.091 1.475 -5.276 1.00 98.06 183 ILE A C 1
ATOM 1473 O O . ILE A 1 183 ? 3.442 2.234 -6.000 1.00 98.06 183 ILE A O 1
ATOM 1477 N N . TRP A 1 184 ? 5.375 1.196 -5.465 1.00 97.00 184 TRP A N 1
ATOM 1478 C CA . TRP A 1 184 ? 6.138 1.575 -6.643 1.00 97.00 184 TRP A CA 1
ATOM 1479 C C . TRP A 1 184 ? 7.420 0.742 -6.725 1.00 97.00 184 TRP A C 1
ATOM 1481 O O . TRP A 1 184 ? 7.921 0.215 -5.726 1.00 97.00 184 TRP A O 1
ATOM 1491 N N . THR A 1 185 ? 7.993 0.650 -7.921 1.00 95.94 185 THR A N 1
ATOM 1492 C CA . THR A 1 185 ? 9.192 -0.152 -8.148 1.00 95.94 185 THR A CA 1
ATOM 1493 C C . THR A 1 185 ? 10.456 0.690 -7.945 1.00 95.94 185 THR A C 1
ATOM 1495 O O . THR A 1 185 ? 10.923 1.396 -8.844 1.00 95.94 185 THR A O 1
ATOM 1498 N N . HIS A 1 186 ? 11.044 0.582 -6.747 1.00 92.44 186 HIS A N 1
ATOM 1499 C CA . HIS A 1 186 ? 12.226 1.345 -6.312 1.00 92.44 186 HIS A CA 1
ATOM 1500 C C . HIS A 1 186 ? 13.411 1.286 -7.287 1.00 92.44 186 HIS A C 1
ATOM 1502 O O . HIS A 1 186 ? 14.022 2.316 -7.574 1.00 92.44 186 HIS A O 1
ATOM 1508 N N . SER A 1 187 ? 13.718 0.098 -7.818 1.00 91.19 187 SER A N 1
ATOM 1509 C CA . SER A 1 187 ? 14.883 -0.156 -8.680 1.00 91.19 187 SER A CA 1
ATOM 1510 C C . SER A 1 187 ? 14.828 0.557 -10.031 1.00 91.19 187 SER A C 1
ATOM 1512 O O . SER A 1 187 ? 15.881 0.853 -10.591 1.00 91.19 187 SER A O 1
ATOM 1514 N N . VAL A 1 188 ? 13.629 0.843 -10.547 1.00 91.62 188 VAL A N 1
ATOM 1515 C CA . VAL A 1 188 ? 13.438 1.504 -11.852 1.00 91.62 188 VAL A CA 1
ATOM 1516 C C . VAL A 1 188 ? 12.930 2.938 -11.727 1.00 91.62 188 VAL A C 1
ATOM 1518 O O . VAL A 1 188 ? 12.797 3.635 -12.729 1.00 91.62 188 VAL A O 1
ATOM 1521 N N . GLY A 1 189 ? 12.665 3.403 -10.503 1.00 91.81 189 GLY A N 1
ATOM 1522 C CA . GLY A 1 189 ? 12.325 4.799 -10.250 1.00 91.81 189 GLY A CA 1
ATOM 1523 C C . GLY A 1 189 ? 10.881 5.193 -10.568 1.00 91.81 189 GLY A C 1
ATOM 1524 O O . GLY A 1 189 ? 10.631 6.386 -10.708 1.00 91.81 189 GLY A O 1
ATOM 1525 N N . GLY A 1 190 ? 9.939 4.250 -10.665 1.00 94.44 190 GLY A N 1
ATOM 1526 C CA . GLY A 1 190 ? 8.537 4.550 -10.981 1.00 94.44 190 GLY A CA 1
ATOM 1527 C C . GLY A 1 190 ? 7.632 3.318 -10.979 1.00 94.44 190 GLY A C 1
ATOM 1528 O O . GLY A 1 190 ? 8.009 2.272 -10.450 1.00 94.44 190 GLY A O 1
ATOM 1529 N N . LEU A 1 191 ? 6.441 3.455 -11.568 1.00 96.56 191 LEU A N 1
ATOM 1530 C CA . LEU A 1 191 ? 5.464 2.371 -11.662 1.00 96.56 191 LEU A CA 1
ATOM 1531 C C . LEU A 1 191 ? 5.842 1.332 -12.718 1.00 96.56 191 LEU A C 1
ATOM 1533 O O . LEU A 1 191 ? 6.303 1.667 -13.803 1.00 96.56 191 LEU A O 1
ATOM 1537 N N . THR A 1 192 ? 5.563 0.072 -12.428 1.00 96.38 192 THR A N 1
ATOM 1538 C CA . THR A 1 192 ? 5.618 -1.070 -13.340 1.00 96.38 192 THR A CA 1
ATOM 1539 C C . THR A 1 192 ? 4.347 -1.897 -13.184 1.00 96.38 192 THR A C 1
ATOM 1541 O O . THR A 1 192 ? 3.539 -1.661 -12.287 1.00 96.38 192 THR A O 1
ATOM 1544 N N . GLU A 1 193 ? 4.141 -2.886 -14.052 1.00 95.69 193 GLU A N 1
ATOM 1545 C CA . GLU A 1 193 ? 2.976 -3.767 -13.936 1.00 95.69 193 GLU A CA 1
ATOM 1546 C C . GLU A 1 193 ? 2.938 -4.521 -12.592 1.00 95.69 193 GLU A C 1
ATOM 1548 O O . GLU A 1 193 ? 1.854 -4.738 -12.050 1.00 95.69 193 GLU A O 1
ATOM 1553 N N . ASN A 1 194 ? 4.101 -4.832 -11.999 1.00 97.06 194 ASN A N 1
ATOM 1554 C CA . ASN A 1 194 ? 4.191 -5.471 -10.681 1.00 97.06 194 ASN A CA 1
ATOM 1555 C C . ASN A 1 194 ? 3.450 -4.684 -9.596 1.00 97.06 194 ASN A C 1
ATOM 1557 O O . ASN A 1 194 ? 2.846 -5.281 -8.705 1.00 97.06 194 ASN A O 1
ATOM 1561 N N . ASP A 1 195 ? 3.479 -3.352 -9.673 1.00 97.81 195 ASP A N 1
ATOM 1562 C CA . ASP A 1 195 ? 2.831 -2.490 -8.687 1.00 97.81 195 ASP A CA 1
ATOM 1563 C C . ASP A 1 195 ? 1.307 -2.682 -8.708 1.00 97.81 195 ASP A C 1
ATOM 1565 O O . ASP A 1 195 ? 0.673 -2.804 -7.659 1.00 97.81 195 ASP A O 1
ATOM 1569 N N . PHE A 1 196 ? 0.727 -2.815 -9.904 1.00 97.94 196 PHE A N 1
ATOM 1570 C CA . PHE A 1 196 ? -0.704 -3.059 -10.092 1.00 97.94 196 PHE A CA 1
ATOM 1571 C C . PHE A 1 196 ? -1.099 -4.512 -9.792 1.00 97.94 196 PHE A C 1
ATOM 1573 O O . PHE A 1 196 ? -2.181 -4.749 -9.258 1.00 97.94 196 PHE A O 1
ATOM 1580 N N . ILE A 1 197 ? -0.226 -5.484 -10.085 1.00 97.81 197 ILE A N 1
ATOM 1581 C CA . ILE A 1 197 ? -0.423 -6.893 -9.697 1.00 97.81 197 ILE A CA 1
ATOM 1582 C C . ILE A 1 197 ? -0.500 -7.010 -8.173 1.00 97.81 197 ILE A C 1
ATOM 1584 O O . ILE A 1 197 ? -1.422 -7.630 -7.641 1.00 97.81 197 ILE A O 1
ATOM 1588 N N . LEU A 1 198 ? 0.445 -6.393 -7.459 1.00 98.38 198 LEU A N 1
ATOM 1589 C CA . LEU A 1 198 ? 0.468 -6.422 -6.002 1.00 98.38 198 LEU A CA 1
ATOM 1590 C C . LEU A 1 198 ? -0.754 -5.711 -5.405 1.00 98.38 198 LEU A C 1
ATOM 1592 O O . LEU A 1 198 ? -1.388 -6.263 -4.506 1.00 98.38 198 LEU A O 1
ATOM 1596 N N . ALA A 1 199 ? -1.122 -4.538 -5.932 1.00 98.31 199 ALA A N 1
ATOM 1597 C CA . ALA A 1 199 ? -2.328 -3.814 -5.528 1.00 98.31 199 ALA A CA 1
ATOM 1598 C C . ALA A 1 199 ? -3.597 -4.673 -5.684 1.00 98.31 199 ALA A C 1
ATOM 1600 O O . ALA A 1 199 ? -4.350 -4.840 -4.724 1.00 98.31 199 ALA A O 1
ATOM 1601 N N . ALA A 1 200 ? -3.781 -5.301 -6.851 1.00 97.88 200 ALA A N 1
ATOM 1602 C CA . ALA A 1 200 ? -4.925 -6.170 -7.124 1.00 97.88 200 ALA A CA 1
ATOM 1603 C C . ALA A 1 200 ? -4.985 -7.372 -6.169 1.00 97.88 200 ALA A C 1
ATOM 1605 O O . ALA A 1 200 ? -6.059 -7.759 -5.717 1.00 97.88 200 ALA A O 1
ATOM 1606 N N . LYS A 1 201 ? -3.834 -7.949 -5.805 1.00 97.75 201 LYS A N 1
ATOM 1607 C CA . LYS A 1 201 ? -3.774 -9.053 -4.834 1.00 97.75 201 LYS A CA 1
ATOM 1608 C C . LYS A 1 201 ? -4.094 -8.607 -3.416 1.00 97.75 201 LYS A C 1
ATOM 1610 O O . LYS A 1 201 ? -4.797 -9.327 -2.710 1.00 97.75 201 LYS A O 1
ATOM 1615 N N . ILE A 1 202 ? -3.625 -7.432 -3.004 1.00 97.94 202 ILE A N 1
ATOM 1616 C CA . ILE A 1 202 ? -3.981 -6.845 -1.706 1.00 97.94 202 ILE A CA 1
ATOM 1617 C C . ILE A 1 202 ? -5.498 -6.633 -1.612 1.00 97.94 202 ILE A C 1
ATOM 1619 O O . ILE A 1 202 ? -6.077 -6.921 -0.566 1.00 97.94 202 ILE A O 1
ATOM 1623 N N . ASP A 1 203 ? -6.156 -6.223 -2.699 1.00 96.38 203 ASP A N 1
ATOM 1624 C CA . ASP A 1 203 ? -7.612 -6.016 -2.729 1.00 96.38 203 ASP A CA 1
ATOM 1625 C C . ASP A 1 203 ? -8.417 -7.312 -2.504 1.00 96.38 203 ASP A C 1
ATOM 1627 O O . ASP A 1 203 ? -9.560 -7.257 -2.049 1.00 96.38 203 ASP A O 1
ATOM 1631 N N . THR A 1 204 ? -7.824 -8.490 -2.738 1.00 96.06 204 THR A N 1
ATOM 1632 C CA . THR A 1 204 ? -8.472 -9.784 -2.446 1.00 96.06 204 THR A CA 1
ATOM 1633 C C . THR A 1 204 ? -8.487 -10.146 -0.957 1.00 96.06 204 THR A C 1
ATOM 1635 O O . THR A 1 204 ? -9.197 -11.068 -0.545 1.00 96.06 204 THR A O 1
ATOM 1638 N N . LEU A 1 205 ? -7.716 -9.440 -0.123 1.00 95.50 205 LEU A N 1
ATOM 1639 C CA . LEU A 1 205 ? -7.614 -9.732 1.303 1.00 95.50 205 LEU A CA 1
ATOM 1640 C C . LEU A 1 205 ? -8.892 -9.324 2.048 1.00 95.50 205 LEU A C 1
ATOM 1642 O O . LEU A 1 205 ? -9.333 -8.174 2.014 1.00 95.50 205 LEU A O 1
ATOM 1646 N N . ASN A 1 206 ? -9.443 -10.243 2.844 1.00 96.00 206 ASN A N 1
ATOM 1647 C CA . ASN A 1 206 ? -10.560 -9.931 3.734 1.00 96.00 206 ASN A CA 1
ATOM 1648 C C . ASN A 1 206 ? -10.079 -9.223 5.017 1.00 96.00 206 ASN A C 1
ATOM 1650 O O . ASN A 1 206 ? -9.881 -9.838 6.067 1.00 96.00 206 ASN A O 1
ATOM 1654 N N . LEU A 1 207 ? -9.915 -7.901 4.932 1.00 95.69 207 LEU A N 1
ATOM 1655 C CA . LEU A 1 207 ? -9.404 -7.060 6.024 1.00 95.69 207 LEU A CA 1
ATOM 1656 C C . LEU A 1 207 ? -10.515 -6.362 6.824 1.00 95.69 207 LEU A C 1
ATOM 1658 O O . LEU A 1 207 ? -10.224 -5.661 7.791 1.00 95.69 207 LEU A O 1
ATOM 1662 N N . ALA A 1 208 ? -11.791 -6.558 6.471 1.00 94.88 208 ALA A N 1
ATOM 1663 C CA . ALA A 1 208 ? -12.922 -5.802 7.025 1.00 94.88 208 ALA A CA 1
ATOM 1664 C C . ALA A 1 208 ? -12.990 -5.837 8.563 1.00 94.88 208 ALA A C 1
ATOM 1666 O O . ALA A 1 208 ? -13.292 -4.835 9.212 1.00 94.88 208 ALA A O 1
ATOM 1667 N N . HIS A 1 209 ? -12.642 -6.974 9.168 1.00 95.25 209 HIS A N 1
ATOM 1668 C CA . HIS A 1 209 ? -12.642 -7.151 10.620 1.00 95.25 209 HIS A CA 1
ATOM 1669 C C . HIS A 1 209 ? -11.577 -6.307 11.356 1.00 95.25 209 HIS A C 1
ATOM 1671 O O . HIS A 1 209 ? -11.743 -6.035 12.551 1.00 95.25 209 HIS A O 1
ATOM 1677 N N . LEU A 1 210 ? -10.533 -5.845 10.656 1.00 97.19 210 LEU A N 1
ATOM 1678 C CA . LEU A 1 210 ? -9.459 -4.984 11.172 1.00 97.19 210 LEU A CA 1
ATOM 1679 C C . LEU A 1 210 ? -9.805 -3.491 11.079 1.00 97.19 210 LEU A C 1
ATOM 1681 O O . LEU A 1 210 ? -9.262 -2.668 11.825 1.00 97.19 210 LEU A O 1
ATOM 1685 N N . LEU A 1 211 ? -10.711 -3.139 10.166 1.00 96.56 211 LEU A N 1
ATOM 1686 C CA . LEU A 1 211 ? -11.024 -1.761 9.811 1.00 96.56 211 LEU A CA 1
ATOM 1687 C C . LEU A 1 211 ? -12.032 -1.126 10.768 1.00 96.56 211 LEU A C 1
ATOM 1689 O O . LEU A 1 211 ? -12.980 -1.753 11.243 1.00 96.56 211 LEU A O 1
ATOM 1693 N N . ARG A 1 212 ? -11.837 0.162 11.044 1.00 94.81 212 ARG A N 1
ATOM 1694 C CA . ARG A 1 212 ? -12.804 0.982 11.766 1.00 94.81 212 ARG A CA 1
ATOM 1695 C C . ARG A 1 212 ? -13.948 1.321 10.818 1.00 94.81 212 ARG A C 1
ATOM 1697 O O . ARG A 1 212 ? -13.797 2.163 9.936 1.00 94.81 212 ARG A O 1
ATOM 1704 N N . ILE A 1 213 ? -15.094 0.684 11.027 1.00 84.94 213 ILE A N 1
ATOM 1705 C CA . ILE A 1 213 ? -16.334 1.022 10.329 1.00 84.94 213 ILE A CA 1
ATOM 1706 C C . ILE A 1 213 ? -16.761 2.413 10.811 1.00 84.94 213 ILE A C 1
ATOM 1708 O O . ILE A 1 213 ? -16.890 2.635 12.016 1.00 84.94 213 ILE A O 1
ATOM 1712 N N . LYS A 1 214 ? -16.937 3.366 9.890 1.00 69.94 214 LYS A N 1
ATOM 1713 C CA . LYS A 1 214 ? -17.623 4.617 10.228 1.00 69.94 214 LYS A CA 1
ATOM 1714 C C . LYS A 1 214 ? -19.118 4.296 10.361 1.00 69.94 214 LYS A C 1
ATOM 1716 O O . LYS A 1 214 ? -19.640 3.653 9.449 1.00 69.94 214 LYS A O 1
ATOM 1721 N N . PRO A 1 215 ? -19.799 4.687 11.452 1.00 51.09 215 PRO A N 1
ATOM 1722 C CA . PRO A 1 215 ? -21.256 4.630 11.467 1.00 51.09 215 PRO A CA 1
ATOM 1723 C C . PRO A 1 215 ? -21.789 5.464 10.292 1.00 51.09 215 PRO A C 1
ATOM 1725 O O . PRO A 1 215 ? -21.216 6.515 9.986 1.00 51.09 215 PRO A O 1
ATOM 1728 N N . LYS A 1 216 ? -22.791 4.922 9.589 1.00 47.62 216 LYS A N 1
ATOM 1729 C CA . LYS A 1 216 ?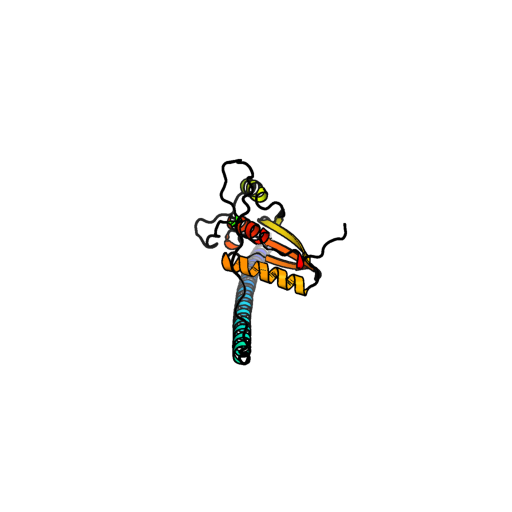 -23.517 5.639 8.533 1.00 47.62 216 LYS A CA 1
ATOM 1730 C C . LYS A 1 216 ? -24.327 6.780 9.130 1.00 47.62 216 LYS A C 1
ATOM 1732 O O . LYS A 1 216 ? -24.814 6.595 10.266 1.00 47.62 216 LYS A O 1
#

InterPro domains:
  IPR001533 Pterin 4 alpha carbinolamine dehydratase [PF01329] (113-205)
  IPR001533 Pterin 4 alpha carbinolamine dehydratase [PTHR12599] (66-210)
  IPR004827 Basic-leucine zipper domain [PF00170] (38-81)
  IPR036428 Pterin 4 alpha carbinolamine dehydratase superfamily [G3DSA:3.30.1360.20] (107-208)
  IPR036428 Pterin 4 alpha carbinolamine dehydratase superfamily [SSF55248] (110-205)
  IPR046347 Basic-leucine zipper domain superfamily [SSF57959] (37-81)

Sequence (216 aa):
MLLKPLFEILGFVLWKFGRIFNFCFELLVMADNELGQLRNRDAAMRSRERKKMYVKDLEIKSRSSSPINGKLENHVELLKSRKSHHEFRTFCTAPDLGSKKCVPCNSKDMRPMNEDLANQLITKVPDWNLSNGGGKLKLARSWKVKTFTKGLEFFQAIANVAEAEGHHPDLHLVGWNNVTVEIWTHSVGGLTENDFILAAKIDTLNLAHLLRIKPK

Secondary structure (DSSP, 8-state):
---SHHHHHHHHHHHHHHHHHHHHHHHHHHHHHHHHHHHHHHHHHHHHHHHHHHHHHHHHHHHS-----------------------------PPPGGGS-PPPTT-TT--PPPHHHHHHHGGGSTT-EEEEETTEEEEEEEEEBSSHHHHHHHHHHHHHHHHHHT---EEEEETTTEEEEEE-BGGGTB--HHHHHHHHHHHTS--GGGB-PPP-